Protein AF-A0A9N8V6D7-F1 (afdb_monomer)

InterPro domains:
  IPR001757 P-type ATPase [PR00120] (176-192)
  IPR001757 P-type ATPase [PR00120] (204-220)
  IPR001757 P-type ATPase [TIGR01494] (177-238)
  IPR006544 P-type ATPase, subfamily V [PTHR45630] (31-249)
 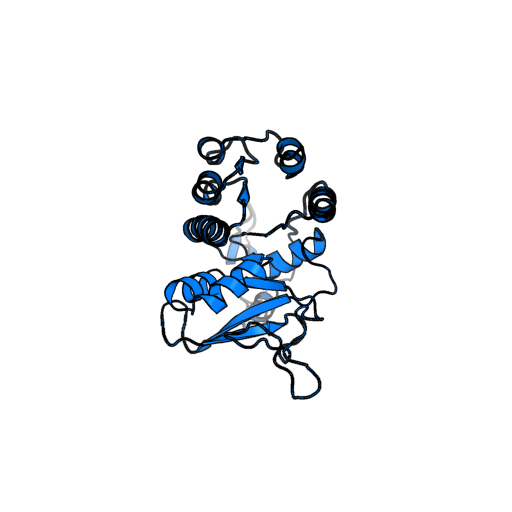 IPR023214 HAD superfamily [G3DSA:3.40.50.1000] (37-238)
  IPR036412 HAD-like superfamily [SSF56784] (33-248)

Structure (mmCIF, N/CA/C/O backbone):
data_AF-A0A9N8V6D7-F1
#
_entry.id   AF-A0A9N8V6D7-F1
#
loop_
_atom_site.group_PDB
_atom_site.id
_atom_site.type_symbol
_atom_site.label_atom_id
_atom_site.label_alt_id
_atom_site.label_comp_id
_atom_site.label_asym_id
_atom_site.label_entity_id
_atom_site.label_seq_id
_atom_site.pdbx_PDB_ins_code
_atom_site.Cartn_x
_atom_site.Cartn_y
_atom_site.Cartn_z
_atom_site.occupancy
_atom_site.B_iso_or_equiv
_atom_site.auth_seq_id
_atom_site.auth_comp_id
_atom_site.auth_asym_id
_atom_site.auth_atom_id
_atom_site.pdbx_PDB_model_num
ATOM 1 N N . MET A 1 1 ? 9.301 23.451 -15.862 1.00 68.06 1 MET A N 1
ATOM 2 C CA . MET A 1 1 ? 8.251 24.315 -16.448 1.00 68.06 1 MET A CA 1
ATOM 3 C C . MET A 1 1 ? 8.718 25.757 -16.336 1.00 68.06 1 MET A C 1
ATOM 5 O O . MET A 1 1 ? 9.036 26.180 -15.230 1.00 68.06 1 MET A O 1
ATOM 9 N N . SER A 1 2 ? 8.797 26.481 -17.449 1.00 71.38 2 SER A N 1
ATOM 10 C CA . SER A 1 2 ? 9.141 27.908 -17.491 1.00 71.38 2 SER A CA 1
ATOM 11 C C . SER A 1 2 ? 7.911 28.748 -17.843 1.00 71.38 2 SER A C 1
ATOM 13 O O . SER A 1 2 ? 6.999 28.267 -18.517 1.00 71.38 2 SER A O 1
ATOM 15 N N . VAL A 1 3 ? 7.863 29.984 -17.351 1.00 76.50 3 VAL A N 1
ATOM 16 C CA . VAL A 1 3 ? 6.800 30.957 -17.626 1.00 76.50 3 VAL A CA 1
ATOM 17 C C . VAL A 1 3 ? 7.440 32.315 -17.899 1.00 76.50 3 VAL A C 1
ATOM 19 O O . VAL A 1 3 ? 8.281 32.769 -17.126 1.00 76.50 3 VAL A O 1
ATOM 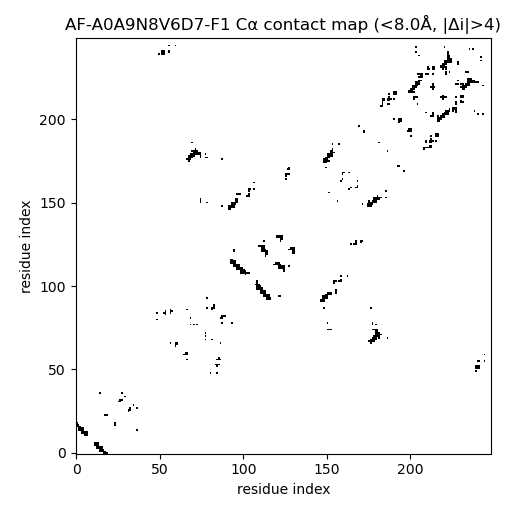22 N N . LEU A 1 4 ? 7.024 32.965 -18.986 1.00 75.31 4 LEU A N 1
ATOM 23 C CA . LEU A 1 4 ? 7.394 34.343 -19.309 1.00 75.31 4 LEU A CA 1
ATOM 24 C C . LEU A 1 4 ? 6.330 35.292 -18.760 1.00 75.31 4 LEU A C 1
ATOM 26 O O . LEU A 1 4 ? 5.143 35.136 -19.054 1.00 75.31 4 LEU A O 1
ATOM 30 N N . VAL A 1 5 ? 6.747 36.286 -17.982 1.00 80.56 5 VAL A N 1
ATOM 31 C CA . VAL A 1 5 ? 5.857 37.262 -17.350 1.00 80.56 5 VAL A CA 1
ATOM 32 C C . VAL A 1 5 ? 6.233 38.663 -17.822 1.00 80.56 5 VAL A C 1
ATOM 34 O O . VAL A 1 5 ? 7.369 39.106 -17.682 1.00 80.56 5 VAL A O 1
ATOM 37 N N . LYS A 1 6 ? 5.260 39.395 -18.376 1.00 75.62 6 LYS A N 1
ATOM 38 C CA . LYS A 1 6 ? 5.410 40.816 -18.709 1.00 75.62 6 LYS A CA 1
ATOM 39 C C . LYS A 1 6 ? 4.673 41.658 -17.681 1.00 75.62 6 LYS A C 1
ATOM 41 O O . LYS A 1 6 ? 3.442 41.653 -17.628 1.00 75.62 6 LYS A O 1
ATOM 46 N N . ARG A 1 7 ? 5.415 42.420 -16.883 1.00 79.25 7 ARG A N 1
ATOM 47 C CA . ARG A 1 7 ? 4.821 43.329 -15.903 1.00 79.25 7 ARG A CA 1
ATOM 48 C C . ARG A 1 7 ? 4.236 44.556 -16.612 1.00 79.25 7 ARG A C 1
ATOM 50 O O . ARG A 1 7 ? 4.890 45.177 -17.451 1.00 79.25 7 ARG A O 1
ATOM 57 N N . LEU A 1 8 ? 2.993 44.917 -16.288 1.00 72.81 8 LEU A N 1
ATOM 58 C CA . LEU A 1 8 ? 2.334 46.110 -16.833 1.00 72.81 8 LEU A CA 1
ATOM 59 C C . LEU A 1 8 ? 3.191 47.358 -16.569 1.00 72.81 8 LEU A C 1
ATOM 61 O O . LEU A 1 8 ? 3.571 47.615 -15.430 1.00 72.81 8 LEU A O 1
ATOM 65 N N . ARG A 1 9 ? 3.459 48.135 -17.629 1.00 78.81 9 ARG A N 1
ATOM 66 C CA . ARG A 1 9 ? 4.339 49.325 -17.645 1.00 78.81 9 ARG A CA 1
ATOM 67 C C . ARG A 1 9 ? 5.842 49.054 -17.462 1.00 78.81 9 ARG A C 1
ATOM 69 O O . ARG A 1 9 ? 6.594 50.015 -17.349 1.00 78.81 9 ARG A O 1
ATOM 7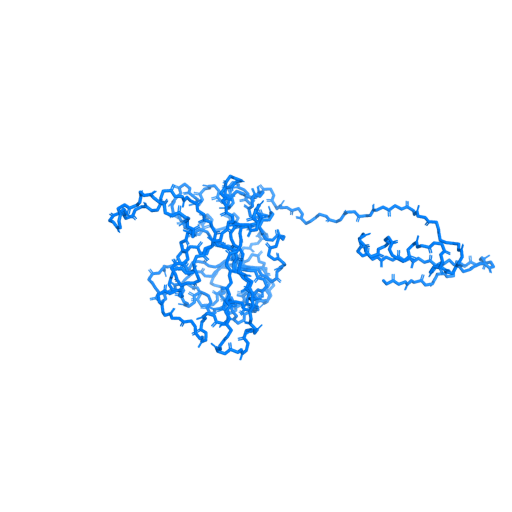6 N N . SER A 1 10 ? 6.288 47.796 -17.487 1.00 81.62 10 SER A N 1
ATOM 77 C CA . SER A 1 10 ? 7.716 47.467 -17.573 1.00 81.62 10 SER A CA 1
ATOM 78 C C . SER A 1 10 ? 8.170 47.334 -19.034 1.00 81.62 10 SER A C 1
ATOM 80 O O . SER A 1 10 ? 7.439 46.745 -19.841 1.00 81.62 10 SER A O 1
ATOM 82 N N . PRO A 1 11 ? 9.365 47.839 -19.398 1.00 78.38 11 PRO A N 1
ATOM 83 C CA . PRO A 1 11 ? 9.985 47.546 -20.687 1.00 78.38 11 PRO A CA 1
ATOM 84 C C . PRO A 1 11 ? 10.604 46.136 -20.748 1.00 78.38 11 PRO A C 1
ATOM 86 O O . PRO A 1 11 ? 10.959 45.694 -21.837 1.00 78.38 11 PRO A O 1
ATOM 89 N N . THR A 1 12 ? 10.728 45.431 -19.616 1.00 75.44 12 THR A N 1
ATOM 90 C CA . THR A 1 12 ? 11.365 44.107 -19.519 1.00 75.44 12 THR A CA 1
ATOM 91 C C . THR A 1 12 ? 10.353 42.960 -19.438 1.00 75.44 12 THR A C 1
ATOM 93 O O . THR A 1 12 ? 9.194 43.140 -19.047 1.00 75.44 12 THR A O 1
ATOM 96 N N . ILE A 1 13 ? 10.809 41.769 -19.826 1.00 74.12 13 ILE A N 1
ATOM 97 C CA . ILE A 1 13 ? 10.123 40.489 -19.624 1.00 74.12 13 ILE A CA 1
ATOM 98 C C . ILE A 1 13 ? 10.934 39.713 -18.588 1.00 74.12 13 ILE A C 1
ATOM 100 O O . ILE A 1 13 ? 12.157 39.663 -18.680 1.00 74.12 13 ILE A O 1
ATOM 104 N N . GLU A 1 14 ? 10.251 39.134 -17.608 1.00 76.50 14 GLU A N 1
ATOM 105 C CA . GLU A 1 14 ? 10.848 38.297 -16.569 1.00 76.50 14 GLU A CA 1
ATOM 106 C C . GLU A 1 14 ? 10.584 36.824 -16.902 1.00 76.50 14 GLU A C 1
ATOM 108 O O . GLU A 1 14 ? 9.483 36.459 -17.329 1.00 76.50 14 GLU A O 1
ATOM 113 N N . VAL A 1 15 ? 11.591 35.971 -16.713 1.00 72.56 15 VAL A N 1
ATOM 114 C CA . VAL A 1 15 ? 11.488 34.524 -16.935 1.00 72.56 15 VAL A CA 1
ATOM 115 C C . VAL A 1 15 ? 11.524 33.819 -15.586 1.00 72.56 15 VAL A C 1
ATOM 117 O O . VAL A 1 15 ? 12.494 33.934 -14.845 1.00 72.56 15 VAL A O 1
ATOM 120 N N . TYR A 1 16 ? 10.476 33.061 -15.270 1.00 78.12 16 TYR A N 1
ATOM 121 C CA . TYR A 1 16 ? 10.417 32.242 -14.061 1.00 78.12 16 TYR A CA 1
ATOM 122 C C . TYR A 1 16 ? 10.482 30.764 -14.425 1.00 78.12 16 TYR A C 1
ATOM 124 O O . TYR A 1 16 ? 9.731 30.290 -15.279 1.00 78.12 16 TYR A O 1
ATOM 132 N N . VAL A 1 17 ? 11.342 30.010 -13.742 1.00 74.31 17 VAL A N 1
ATOM 133 C CA . VAL A 1 17 ? 11.494 28.565 -13.943 1.00 74.31 17 VAL A CA 1
ATOM 134 C C . VAL A 1 17 ? 11.186 27.832 -12.641 1.00 74.31 17 VAL A C 1
ATOM 136 O O . VAL A 1 17 ? 11.722 28.171 -11.590 1.00 74.31 17 VAL A O 1
ATOM 139 N N . LYS A 1 18 ? 10.328 26.806 -12.711 1.00 80.31 18 LYS A N 1
ATOM 140 C CA . LYS A 1 18 ? 10.083 25.854 -11.617 1.00 80.31 18 LYS A CA 1
ATOM 141 C C . LYS A 1 18 ? 10.331 24.418 -12.078 1.00 80.31 18 LYS A C 1
ATOM 143 O O . LYS A 1 18 ? 9.926 24.028 -13.182 1.00 80.31 18 LYS A O 1
ATOM 148 N N . GLY A 1 19 ? 10.952 23.619 -11.222 1.00 74.44 19 GLY A N 1
ATOM 149 C CA . GLY A 1 19 ? 11.300 22.228 -11.500 1.00 74.44 19 GLY A CA 1
ATOM 150 C C . GLY A 1 19 ? 11.737 21.489 -10.240 1.00 74.44 19 GLY A C 1
ATOM 151 O O . GLY A 1 19 ? 11.857 22.097 -9.177 1.00 74.44 19 GLY A O 1
ATOM 152 N N . ALA A 1 20 ? 11.949 20.179 -10.369 1.00 73.81 20 ALA A N 1
ATOM 153 C CA . ALA A 1 20 ? 12.483 19.361 -9.286 1.00 73.81 20 ALA A CA 1
ATOM 154 C C . ALA A 1 20 ? 13.906 19.832 -8.911 1.00 73.81 20 ALA A C 1
ATOM 156 O O . ALA A 1 20 ? 14.668 20.175 -9.822 1.00 73.81 20 ALA A O 1
ATOM 157 N N . PRO A 1 21 ? 14.277 19.882 -7.616 1.00 71.31 21 PRO A N 1
ATOM 158 C CA . PRO A 1 21 ? 15.550 20.455 -7.162 1.00 71.31 21 PRO A CA 1
ATOM 159 C C . PRO A 1 21 ? 16.794 19.890 -7.862 1.00 71.31 21 PRO A C 1
ATOM 161 O O . PRO A 1 21 ? 17.735 20.630 -8.148 1.00 71.31 21 PRO A O 1
ATOM 164 N N . GLU A 1 22 ? 16.794 18.594 -8.157 1.00 71.19 22 GLU A N 1
ATOM 165 C CA . GLU A 1 22 ? 17.862 17.882 -8.854 1.00 71.19 22 GLU A CA 1
ATOM 166 C C . GLU A 1 22 ? 18.011 18.336 -10.311 1.00 71.19 22 GLU A C 1
ATOM 168 O O . GLU A 1 22 ? 19.128 18.579 -10.757 1.00 71.19 22 GLU A O 1
ATOM 173 N N . ILE A 1 23 ? 16.897 18.577 -11.012 1.00 70.25 23 ILE A N 1
ATOM 174 C CA . ILE A 1 23 ? 16.891 19.076 -12.395 1.00 70.25 23 ILE A CA 1
ATOM 175 C C . ILE A 1 23 ? 17.262 20.564 -12.435 1.00 70.25 23 ILE A C 1
ATOM 177 O O . ILE A 1 23 ? 17.908 21.027 -13.373 1.00 70.25 23 ILE A O 1
ATOM 181 N N . MET A 1 24 ? 16.896 21.335 -11.407 1.00 71.06 24 MET A N 1
ATOM 182 C CA . MET A 1 24 ? 17.222 22.765 -11.353 1.00 71.06 24 MET A CA 1
ATOM 183 C C . MET A 1 24 ? 18.737 23.012 -11.328 1.00 71.06 24 MET A C 1
ATOM 185 O O . MET A 1 24 ? 19.176 24.027 -11.855 1.00 71.06 24 MET A O 1
ATOM 189 N N . ARG A 1 25 ? 19.555 22.080 -10.811 1.00 67.31 25 ARG A N 1
ATOM 190 C CA . ARG A 1 25 ? 21.027 22.176 -10.908 1.00 67.31 25 ARG A CA 1
ATOM 191 C C . ARG A 1 25 ? 21.539 22.069 -12.344 1.00 67.31 25 ARG A C 1
ATOM 193 O O . ARG A 1 25 ? 22.558 22.670 -12.670 1.00 67.31 25 ARG A O 1
ATOM 200 N N . ASP A 1 26 ? 20.840 21.315 -13.184 1.00 66.81 26 ASP A N 1
ATOM 201 C CA . ASP A 1 26 ? 21.209 21.109 -14.583 1.00 66.81 26 ASP A CA 1
ATOM 202 C C . ASP A 1 26 ? 20.681 22.215 -15.496 1.00 66.81 26 ASP A C 1
ATOM 204 O O . ASP A 1 26 ? 21.321 22.539 -16.491 1.00 66.81 26 ASP A O 1
ATOM 208 N N . ILE A 1 27 ? 19.548 22.827 -15.139 1.00 63.22 27 ILE A N 1
ATOM 209 C CA . ILE A 1 27 ? 18.968 23.955 -15.880 1.00 63.22 27 ILE A CA 1
ATOM 210 C C . ILE A 1 27 ? 19.652 25.273 -15.497 1.00 63.22 27 ILE A C 1
ATOM 212 O O . ILE A 1 27 ? 19.904 26.103 -16.366 1.00 63.22 27 ILE A O 1
ATOM 216 N N . CYS A 1 28 ? 20.006 25.459 -14.223 1.00 60.72 28 CYS A N 1
ATOM 217 C CA . CYS A 1 28 ? 20.678 26.662 -13.730 1.00 60.72 28 CYS A CA 1
ATOM 218 C C . CYS A 1 28 ? 22.208 26.625 -13.925 1.00 60.72 28 CYS A C 1
ATOM 220 O O . CYS A 1 28 ? 22.948 27.107 -13.065 1.00 60.72 28 CYS A O 1
ATOM 222 N N . ARG A 1 29 ? 22.711 26.047 -15.025 1.00 58.84 29 ARG A N 1
ATOM 223 C CA . ARG A 1 29 ? 24.130 26.170 -15.402 1.00 58.84 29 ARG A CA 1
ATOM 224 C C . ARG A 1 29 ? 24.312 27.425 -16.249 1.00 58.84 29 ARG A C 1
ATOM 226 O O . ARG A 1 29 ? 23.514 27.680 -17.145 1.00 58.84 29 ARG A O 1
ATOM 233 N N . ALA A 1 30 ? 25.388 28.175 -16.009 1.00 54.22 30 ALA A N 1
ATOM 234 C CA . ALA A 1 30 ? 25.700 29.413 -16.738 1.00 54.22 30 ALA A CA 1
ATOM 235 C C . ALA A 1 30 ? 25.722 29.237 -18.274 1.00 54.22 30 ALA A C 1
ATOM 237 O O . ALA A 1 30 ? 25.499 30.187 -19.015 1.00 54.22 30 ALA A O 1
ATOM 238 N N . GLU A 1 31 ? 25.968 28.011 -18.739 1.00 57.03 31 GLU A N 1
ATOM 239 C CA . GLU A 1 31 ? 26.073 27.620 -20.149 1.00 57.03 31 GLU A CA 1
ATOM 240 C C . GLU A 1 31 ? 24.723 27.266 -20.804 1.00 57.03 31 GLU A C 1
ATOM 242 O O . GLU A 1 31 ? 24.590 27.365 -22.021 1.00 57.03 31 GLU A O 1
ATOM 247 N N . SER A 1 32 ? 23.734 26.819 -20.019 1.00 54.50 32 SER A N 1
ATOM 248 C CA . SER A 1 32 ? 22.418 26.342 -20.488 1.00 54.50 32 SER A CA 1
ATOM 249 C C . SER A 1 32 ? 21.290 27.350 -20.260 1.00 54.50 32 SER A C 1
ATOM 251 O O . SER A 1 32 ? 20.140 27.103 -20.623 1.00 54.50 32 SER A O 1
ATOM 253 N N . LEU A 1 33 ? 21.621 28.471 -19.630 1.00 54.19 33 LEU A N 1
ATOM 254 C CA . LEU A 1 33 ? 20.735 29.584 -19.350 1.00 54.19 33 LEU A CA 1
ATOM 255 C C . LEU A 1 33 ? 20.680 30.540 -20.544 1.00 54.19 33 LEU A C 1
ATOM 257 O O . LEU A 1 33 ? 21.688 30.787 -21.205 1.00 54.19 33 LEU A O 1
ATOM 261 N N . GLU A 1 34 ? 19.526 31.169 -20.759 1.00 55.94 34 GLU A N 1
ATOM 262 C CA . GLU A 1 34 ? 19.438 32.481 -21.411 1.00 55.94 34 GLU A CA 1
ATOM 263 C C . GLU A 1 34 ? 20.155 33.515 -20.511 1.00 55.94 34 GLU A C 1
ATOM 265 O O . GLU A 1 34 ? 19.503 34.292 -19.838 1.00 55.94 34 GLU A O 1
ATOM 270 N N . GLN A 1 35 ? 21.484 33.398 -20.406 1.00 52.66 35 GLN A N 1
ATOM 271 C CA . GLN A 1 35 ? 22.533 34.143 -19.681 1.00 52.66 35 GLN A CA 1
ATOM 272 C C . GLN A 1 35 ? 22.291 34.807 -18.299 1.00 52.66 35 GLN A C 1
ATOM 274 O O . GLN A 1 35 ? 23.286 35.057 -17.632 1.00 52.66 35 GLN A O 1
ATOM 279 N N . ASP A 1 36 ? 21.072 34.983 -17.777 1.00 61.66 36 ASP A N 1
ATOM 280 C CA . ASP A 1 36 ? 20.799 35.822 -16.596 1.00 61.66 36 ASP A CA 1
ATOM 281 C C . ASP A 1 36 ? 19.619 35.310 -15.723 1.00 61.66 36 ASP A C 1
ATOM 283 O O . ASP A 1 36 ? 18.643 36.031 -15.506 1.00 61.66 36 ASP A O 1
ATOM 287 N N . LEU A 1 37 ? 19.657 34.074 -15.191 1.00 64.88 37 LEU A N 1
ATOM 288 C CA . LEU A 1 37 ? 18.707 33.673 -14.128 1.00 64.88 37 LEU A CA 1
ATOM 289 C C . LEU A 1 37 ? 19.331 33.782 -12.733 1.00 64.88 37 LEU A C 1
ATOM 291 O O . LEU A 1 37 ? 20.369 33.190 -12.444 1.00 64.88 37 LEU A O 1
ATOM 295 N N . GLU A 1 38 ? 18.634 34.487 -11.845 1.00 70.19 38 GLU A N 1
ATOM 296 C CA . GLU A 1 38 ? 18.944 34.582 -10.420 1.00 70.19 38 GLU A CA 1
ATOM 297 C C . GLU A 1 38 ? 18.185 33.501 -9.633 1.00 70.19 38 GLU A C 1
ATOM 299 O O . GLU A 1 38 ? 16.971 33.326 -9.783 1.00 70.19 38 GLU A O 1
ATOM 304 N N . PHE A 1 39 ? 18.885 32.765 -8.766 1.00 72.31 39 PHE A N 1
ATOM 305 C CA . PHE A 1 39 ? 18.237 31.807 -7.872 1.00 72.31 39 PHE A CA 1
ATOM 306 C C . PHE A 1 39 ? 17.521 32.534 -6.728 1.00 72.31 39 PHE A C 1
ATOM 308 O O . PHE A 1 39 ? 18.165 33.091 -5.844 1.00 72.31 39 PHE A O 1
ATOM 315 N N . LEU A 1 40 ? 16.187 32.478 -6.716 1.00 80.69 40 LEU A N 1
ATOM 316 C CA . LEU A 1 40 ? 15.376 33.175 -5.712 1.00 80.69 40 LEU A CA 1
ATOM 317 C C . LEU A 1 40 ? 15.155 32.366 -4.424 1.00 80.69 40 LEU A C 1
ATOM 319 O O . LEU A 1 40 ? 15.057 32.945 -3.345 1.00 80.69 40 LEU A O 1
ATOM 323 N N . GLY A 1 41 ? 15.042 31.036 -4.510 1.00 70.50 41 GLY A N 1
ATOM 324 C CA . GLY A 1 41 ? 14.794 30.193 -3.339 1.00 70.50 41 GLY A CA 1
ATOM 325 C C . GLY A 1 41 ? 14.162 28.835 -3.641 1.00 70.50 41 GLY A C 1
ATOM 326 O O . GLY A 1 41 ? 13.923 28.471 -4.792 1.00 70.50 41 GLY A O 1
ATOM 327 N N . ILE A 1 42 ? 13.886 28.083 -2.572 1.00 78.00 42 ILE A N 1
ATOM 328 C CA . ILE A 1 42 ? 13.223 26.771 -2.601 1.00 78.00 42 ILE A CA 1
ATOM 329 C C . ILE A 1 42 ? 11.859 26.905 -1.932 1.00 78.00 42 ILE A C 1
ATOM 331 O O . ILE A 1 42 ? 11.748 27.498 -0.861 1.00 78.00 42 ILE A O 1
ATOM 335 N N . ILE A 1 43 ? 10.833 26.309 -2.538 1.00 75.38 43 ILE A N 1
ATOM 336 C CA . ILE A 1 43 ? 9.521 26.142 -1.912 1.00 75.38 43 ILE A CA 1
ATOM 337 C C . ILE A 1 43 ? 9.359 24.663 -1.572 1.00 75.38 43 ILE A C 1
ATOM 339 O O . ILE A 1 43 ? 9.437 23.813 -2.458 1.00 75.38 43 ILE A O 1
ATOM 343 N N . ILE A 1 44 ? 9.141 24.365 -0.291 1.00 71.12 44 ILE A N 1
ATOM 344 C CA . ILE A 1 44 ? 8.864 23.012 0.196 1.00 71.12 44 ILE A CA 1
ATOM 345 C C . ILE A 1 44 ? 7.363 22.914 0.446 1.00 71.12 44 ILE A C 1
ATOM 347 O O . ILE A 1 44 ? 6.810 23.681 1.233 1.00 71.12 44 ILE A O 1
ATOM 351 N N . PHE A 1 45 ? 6.712 21.974 -0.234 1.00 72.69 45 PHE A N 1
ATOM 352 C CA . PHE A 1 45 ? 5.329 21.608 0.038 1.00 72.69 45 PHE A CA 1
ATOM 353 C C . PHE A 1 45 ? 5.326 20.350 0.898 1.00 72.69 45 PHE A C 1
ATOM 355 O O . PHE A 1 45 ? 5.949 19.352 0.542 1.00 72.69 45 PHE A O 1
ATOM 362 N N . GLU A 1 46 ? 4.625 20.407 2.022 1.00 68.50 46 GLU A N 1
ATOM 363 C CA . GLU A 1 46 ? 4.441 19.281 2.929 1.00 68.50 46 GLU A CA 1
ATOM 364 C C . GLU A 1 46 ? 2.952 18.938 2.965 1.00 68.50 46 GLU A C 1
ATOM 366 O O . GLU A 1 46 ? 2.121 19.798 3.270 1.00 68.50 46 GLU A O 1
ATOM 371 N N . ASN A 1 47 ? 2.608 17.690 2.643 1.00 71.19 47 ASN A N 1
ATOM 372 C CA . ASN A 1 47 ? 1.262 17.187 2.881 1.00 71.19 47 ASN A CA 1
ATOM 373 C C . ASN A 1 47 ? 1.181 16.726 4.336 1.00 71.19 47 ASN A C 1
ATOM 375 O O . ASN A 1 47 ? 1.580 15.609 4.662 1.00 71.19 47 ASN A O 1
ATOM 379 N N . LYS A 1 48 ? 0.742 17.626 5.219 1.00 79.00 48 LYS A N 1
ATOM 380 C CA . LYS A 1 48 ? 0.709 17.349 6.653 1.00 79.00 48 LYS A CA 1
ATOM 381 C C . LYS A 1 48 ? -0.319 16.280 6.982 1.00 79.00 48 LYS A C 1
ATOM 383 O O . LYS A 1 48 ? -1.475 16.360 6.567 1.00 79.00 48 LYS A O 1
ATOM 388 N N . LEU A 1 49 ? 0.099 15.334 7.814 1.00 87.50 49 LEU A N 1
ATOM 389 C CA . LEU A 1 49 ? -0.813 14.406 8.458 1.00 87.50 49 LEU A CA 1
ATOM 390 C C . LEU A 1 49 ? -1.865 15.157 9.275 1.00 87.50 49 LEU A C 1
ATOM 392 O O . LEU A 1 49 ? -1.567 16.135 9.967 1.00 87.50 49 LEU A O 1
ATOM 396 N N . LYS A 1 50 ? -3.101 14.656 9.234 1.00 90.38 50 LYS A N 1
ATOM 397 C CA . LYS A 1 50 ? -4.159 15.141 10.122 1.00 90.38 50 LYS A CA 1
ATOM 398 C C . LYS A 1 50 ? -3.801 14.752 11.563 1.00 90.38 50 LYS A C 1
ATOM 400 O O . LYS A 1 50 ? -3.474 13.574 11.765 1.00 90.38 50 LYS A O 1
ATOM 405 N N . PRO A 1 51 ? -3.837 15.678 12.541 1.00 91.12 51 PRO A N 1
ATOM 406 C CA . PRO A 1 51 ? -3.437 15.418 13.931 1.00 91.12 51 PRO A CA 1
ATOM 407 C C . PRO A 1 51 ? -4.133 14.218 14.586 1.00 91.12 51 PRO A C 1
ATOM 409 O O . PRO A 1 51 ? -3.582 13.592 15.489 1.00 91.12 51 PRO A O 1
ATOM 412 N N . GLU A 1 52 ? -5.327 13.877 14.112 1.00 91.94 52 GLU A N 1
ATOM 413 C CA . GLU A 1 52 ? -6.159 12.775 14.584 1.00 91.94 52 GLU A CA 1
ATOM 414 C C . GLU A 1 52 ? -5.665 11.406 14.083 1.00 91.94 52 GLU A C 1
ATOM 416 O O . GLU A 1 52 ? -6.009 10.375 14.656 1.00 91.94 52 GLU A O 1
ATOM 421 N N . THR A 1 53 ? -4.824 11.365 13.042 1.00 93.94 53 THR A N 1
ATOM 422 C CA . THR A 1 53 ? -4.387 10.110 12.402 1.00 93.94 53 THR A CA 1
ATOM 423 C C . THR A 1 53 ? -3.554 9.230 13.342 1.00 93.94 53 THR A C 1
ATOM 425 O O . THR A 1 53 ? -3.939 8.077 13.548 1.00 93.94 53 THR A O 1
ATOM 428 N N . PRO A 1 54 ? -2.449 9.711 13.958 1.00 95.12 54 PRO A N 1
ATOM 429 C CA . PRO A 1 54 ? -1.632 8.866 14.833 1.00 95.12 54 PRO A CA 1
ATOM 430 C C . PRO A 1 54 ? -2.388 8.233 16.021 1.00 95.12 54 PRO A C 1
ATOM 432 O O . PRO A 1 54 ? -2.250 7.021 16.211 1.00 95.12 54 PRO A O 1
ATOM 435 N N . PRO A 1 55 ? -3.217 8.962 16.807 1.00 96.00 55 PRO A N 1
ATOM 436 C CA . PRO A 1 55 ? -3.933 8.345 17.926 1.00 96.00 55 PRO A CA 1
ATOM 437 C C . PRO A 1 55 ? -4.983 7.322 17.469 1.00 96.00 55 PRO A C 1
ATOM 439 O O . PRO A 1 55 ? -5.240 6.345 18.182 1.00 96.00 55 PRO A O 1
ATOM 442 N N . VAL A 1 56 ? -5.567 7.494 16.276 1.00 95.56 56 VAL A N 1
ATOM 443 C CA . VAL A 1 56 ? -6.486 6.500 15.707 1.00 95.56 56 VAL A CA 1
ATOM 444 C C . VAL A 1 56 ? -5.746 5.219 15.335 1.00 95.56 56 VAL A C 1
ATOM 446 O O . VAL A 1 56 ? -6.152 4.138 15.766 1.00 95.56 56 VAL A O 1
ATOM 449 N N . ILE A 1 57 ? -4.629 5.331 14.608 1.00 96.06 57 ILE A N 1
ATOM 450 C CA . ILE A 1 57 ? -3.787 4.180 14.250 1.00 96.06 57 ILE A CA 1
ATOM 451 C C . ILE A 1 57 ? -3.324 3.439 15.507 1.00 96.06 57 ILE A C 1
ATOM 453 O O . ILE A 1 57 ? -3.420 2.214 15.572 1.00 96.06 57 ILE A O 1
ATOM 457 N N . GLU A 1 58 ? -2.891 4.161 16.541 1.00 95.88 58 GLU A N 1
ATOM 458 C CA . GLU A 1 58 ? -2.486 3.553 17.808 1.00 95.88 58 GLU A CA 1
ATOM 459 C C . GLU A 1 58 ? -3.637 2.791 18.484 1.00 95.88 58 GLU A C 1
ATOM 461 O O . GLU A 1 58 ? -3.446 1.674 18.973 1.00 95.88 58 GLU A O 1
ATOM 466 N N . THR A 1 59 ? -4.844 3.359 18.487 1.00 96.12 59 THR A N 1
ATOM 467 C CA . THR A 1 59 ? -6.027 2.705 19.063 1.00 96.12 59 THR A CA 1
ATOM 468 C C . THR A 1 59 ? -6.349 1.402 18.335 1.00 96.12 59 THR A C 1
ATOM 470 O O . THR A 1 59 ? -6.541 0.368 18.979 1.00 96.12 59 THR A O 1
ATOM 473 N N . LEU A 1 60 ? -6.341 1.420 16.999 1.00 95.44 60 LEU A N 1
ATOM 474 C CA . LEU A 1 60 ? -6.609 0.231 16.191 1.00 95.44 60 LEU A CA 1
ATOM 475 C C . LEU A 1 60 ? -5.511 -0.837 16.363 1.00 95.44 60 LEU A C 1
ATOM 477 O O . LEU A 1 60 ? -5.822 -2.028 16.457 1.00 95.44 60 LEU A O 1
ATOM 481 N N . LYS A 1 61 ? -4.242 -0.429 16.510 1.00 94.00 61 LYS A N 1
ATOM 482 C CA . LYS A 1 61 ? -3.133 -1.336 16.854 1.00 94.00 61 LYS A CA 1
ATOM 483 C C . LYS A 1 61 ? -3.325 -2.003 18.211 1.00 94.00 61 LYS A C 1
ATOM 485 O O . LYS A 1 61 ? -3.160 -3.217 18.324 1.00 94.00 61 LYS A O 1
ATOM 490 N N . ARG A 1 62 ? -3.712 -1.243 19.242 1.00 95.25 62 ARG A N 1
ATOM 491 C CA . ARG A 1 62 ? -4.014 -1.793 20.580 1.00 95.25 62 ARG A CA 1
ATOM 492 C C . ARG A 1 62 ? -5.184 -2.778 20.540 1.00 95.25 62 ARG A C 1
ATOM 494 O O . ARG A 1 62 ? -5.169 -3.760 21.277 1.00 95.25 62 ARG A O 1
ATOM 501 N N . ALA A 1 63 ? -6.149 -2.553 19.648 1.00 95.44 63 ALA A N 1
ATOM 502 C CA . ALA A 1 63 ? -7.263 -3.463 19.389 1.00 95.44 63 ALA A CA 1
ATOM 503 C C . ALA A 1 63 ? -6.883 -4.698 18.543 1.00 95.44 63 ALA A C 1
ATOM 505 O O . ALA A 1 63 ? -7.741 -5.538 18.287 1.00 95.44 63 ALA A O 1
ATOM 506 N N . LYS A 1 64 ? -5.615 -4.836 18.122 1.00 94.25 64 LYS A N 1
ATOM 507 C CA . LYS A 1 64 ? -5.121 -5.903 17.229 1.00 94.25 64 LYS A CA 1
ATOM 508 C C . LYS A 1 64 ? -5.859 -5.979 15.890 1.00 94.25 64 LYS A C 1
ATOM 510 O O . LYS A 1 64 ? -5.898 -7.031 15.256 1.00 94.25 64 LYS A O 1
ATOM 515 N N . ILE A 1 65 ? -6.414 -4.857 15.448 1.00 95.00 65 ILE A N 1
ATOM 516 C CA . ILE A 1 65 ? -6.911 -4.707 14.086 1.00 95.00 65 ILE A CA 1
ATOM 517 C C . ILE A 1 65 ? -5.680 -4.466 13.214 1.00 95.00 65 ILE A C 1
ATOM 519 O O . ILE A 1 65 ? -4.749 -3.783 13.638 1.00 95.00 65 ILE A O 1
ATOM 523 N N . ARG A 1 66 ? -5.622 -5.060 12.024 1.00 94.94 66 ARG A N 1
ATOM 524 C CA . ARG A 1 66 ? -4.542 -4.805 11.066 1.00 94.94 66 ARG A CA 1
ATOM 525 C C . ARG A 1 66 ? -4.922 -3.598 10.215 1.00 94.94 66 ARG A C 1
ATOM 527 O O . ARG A 1 66 ? -6.026 -3.555 9.688 1.00 94.94 66 ARG A O 1
ATOM 534 N N . GLN A 1 67 ? -4.018 -2.634 10.080 1.00 95.94 67 GLN A N 1
ATOM 535 C CA . GLN A 1 67 ? -4.187 -1.491 9.183 1.00 95.94 67 GLN A CA 1
ATOM 536 C C . GLN A 1 67 ? -3.312 -1.697 7.948 1.00 95.94 67 GLN A C 1
ATOM 538 O O . GLN A 1 67 ? -2.194 -2.184 8.071 1.00 95.94 67 GLN A O 1
ATOM 543 N N . ILE A 1 68 ? -3.807 -1.318 6.773 1.00 97.31 68 ILE A N 1
ATOM 544 C CA . ILE A 1 68 ? -3.055 -1.342 5.514 1.00 97.31 68 ILE A CA 1
ATOM 545 C C . ILE A 1 68 ? -3.246 0.022 4.850 1.00 97.31 68 ILE A C 1
ATOM 547 O O . ILE A 1 68 ? -4.366 0.524 4.782 1.00 97.31 68 ILE A O 1
ATOM 551 N N . MET A 1 69 ? -2.167 0.628 4.356 1.00 97.31 69 MET A N 1
ATOM 552 C CA . MET A 1 69 ? -2.248 1.830 3.526 1.00 97.31 69 MET A CA 1
ATOM 553 C C . MET A 1 69 ? -2.421 1.436 2.058 1.00 97.31 69 MET A C 1
ATOM 555 O O . MET A 1 69 ? -1.601 0.694 1.522 1.00 97.31 69 MET A O 1
ATOM 559 N N . CYS A 1 70 ? -3.441 1.979 1.390 1.00 97.06 70 CYS A N 1
ATOM 560 C CA . CYS A 1 70 ? -3.681 1.789 -0.041 1.00 97.06 70 CYS A CA 1
ATOM 561 C C . CYS A 1 70 ? -3.811 3.153 -0.744 1.00 97.06 70 CYS A C 1
ATOM 563 O O . CYS A 1 70 ? -4.777 3.884 -0.522 1.00 97.06 70 CYS A O 1
ATOM 565 N N . THR A 1 71 ? -2.834 3.528 -1.575 1.00 95.38 71 THR A N 1
ATOM 566 C CA . THR A 1 71 ? -2.739 4.876 -2.164 1.00 95.38 71 THR A CA 1
ATOM 567 C C . THR A 1 71 ? -2.313 4.867 -3.634 1.00 95.38 71 THR A C 1
ATOM 569 O O . THR A 1 71 ? -1.632 3.955 -4.098 1.00 95.38 71 THR A O 1
ATOM 572 N N . GLY A 1 72 ? -2.689 5.921 -4.365 1.00 94.25 72 GLY A N 1
ATOM 573 C CA . GLY A 1 72 ? -2.185 6.214 -5.713 1.00 94.25 72 GLY A CA 1
ATOM 574 C C . GLY A 1 72 ? -0.844 6.967 -5.723 1.00 94.25 72 GLY A C 1
ATOM 575 O O . GLY A 1 72 ? -0.238 7.144 -6.784 1.00 94.25 72 GLY A O 1
ATOM 576 N N . ASP A 1 73 ? -0.365 7.402 -4.555 1.00 93.62 73 ASP A N 1
ATOM 577 C CA . ASP A 1 73 ? 0.888 8.144 -4.408 1.00 93.62 73 ASP A CA 1
ATOM 578 C C . ASP A 1 73 ? 2.135 7.275 -4.610 1.00 93.62 73 ASP A C 1
ATOM 580 O O . ASP A 1 73 ? 2.086 6.047 -4.707 1.00 93.62 73 ASP A O 1
ATOM 584 N N . ASN A 1 74 ? 3.289 7.940 -4.686 1.00 93.88 74 ASN A N 1
ATOM 585 C CA . ASN A 1 74 ? 4.587 7.282 -4.739 1.00 93.88 74 ASN A CA 1
ATOM 586 C C . ASN A 1 74 ? 4.859 6.468 -3.457 1.00 93.88 74 ASN A C 1
ATOM 588 O O . ASN A 1 74 ? 4.583 6.923 -2.346 1.00 93.88 74 ASN A O 1
ATOM 592 N N . VAL A 1 75 ? 5.471 5.291 -3.616 1.00 95.81 75 VAL A N 1
ATOM 593 C CA . VAL A 1 75 ? 5.793 4.369 -2.515 1.00 95.81 75 VAL A CA 1
ATOM 594 C C . VAL A 1 75 ? 6.671 4.995 -1.427 1.00 95.81 75 VAL A C 1
ATOM 596 O O . VAL A 1 75 ? 6.432 4.760 -0.247 1.00 95.81 75 VAL A O 1
ATOM 599 N N . LEU A 1 76 ? 7.632 5.852 -1.782 1.00 93.31 76 LEU A N 1
ATOM 600 C CA . LEU A 1 76 ? 8.511 6.506 -0.807 1.00 93.31 76 LEU A CA 1
ATOM 601 C C . LEU A 1 76 ? 7.743 7.508 0.060 1.00 93.31 76 LEU A C 1
ATOM 603 O O . LEU A 1 76 ? 7.947 7.568 1.272 1.00 93.31 76 LEU A O 1
ATOM 607 N N . THR A 1 77 ? 6.813 8.252 -0.546 1.00 92.25 77 THR A N 1
ATOM 608 C CA . THR A 1 77 ? 5.903 9.146 0.180 1.00 92.25 77 THR A CA 1
ATOM 609 C C . THR A 1 77 ? 5.013 8.342 1.121 1.00 92.25 77 THR A C 1
ATOM 611 O O . THR A 1 77 ? 4.911 8.681 2.298 1.00 92.25 77 THR A O 1
ATOM 614 N N . ALA A 1 78 ? 4.442 7.235 0.642 1.00 94.69 78 ALA A N 1
ATOM 615 C CA . ALA A 1 78 ? 3.608 6.351 1.450 1.00 94.69 78 ALA A CA 1
ATOM 616 C C . ALA A 1 78 ? 4.369 5.764 2.654 1.00 94.69 78 ALA A C 1
ATOM 618 O O . ALA A 1 78 ? 3.849 5.773 3.770 1.00 94.69 78 ALA A O 1
ATOM 619 N N . ILE A 1 79 ? 5.622 5.326 2.469 1.00 94.38 79 ILE A N 1
ATOM 620 C CA . ILE A 1 79 ? 6.482 4.842 3.564 1.00 94.38 79 ILE A CA 1
ATOM 621 C C . ILE A 1 79 ? 6.769 5.959 4.568 1.00 94.38 79 ILE A C 1
ATOM 623 O O . ILE A 1 79 ? 6.666 5.733 5.775 1.00 94.38 79 ILE A O 1
ATOM 627 N N . SER A 1 80 ? 7.101 7.162 4.090 1.00 92.25 80 SER A N 1
ATOM 628 C CA . SER A 1 80 ? 7.361 8.316 4.956 1.00 92.25 80 SER A CA 1
ATOM 629 C C . SER A 1 80 ? 6.151 8.635 5.837 1.00 92.25 80 SER A C 1
ATOM 631 O O . SER A 1 80 ? 6.276 8.684 7.060 1.00 92.25 80 SER A O 1
ATOM 633 N N . VAL A 1 81 ? 4.969 8.763 5.225 1.00 93.44 81 VAL A N 1
ATOM 634 C CA . VAL A 1 81 ? 3.703 9.038 5.922 1.00 93.44 81 VAL A CA 1
ATOM 635 C C . VAL A 1 81 ? 3.358 7.909 6.897 1.00 93.44 81 VAL A C 1
ATOM 637 O O . VAL A 1 81 ? 2.974 8.170 8.035 1.00 93.44 81 VAL A O 1
ATOM 640 N N . SER A 1 82 ? 3.562 6.651 6.496 1.00 94.69 82 SER A N 1
ATOM 641 C CA . SER A 1 82 ? 3.306 5.478 7.342 1.00 94.69 82 SER A CA 1
ATOM 642 C C . SER A 1 82 ? 4.204 5.425 8.579 1.00 94.69 82 SER A C 1
ATOM 644 O O . SER A 1 82 ? 3.751 5.026 9.652 1.00 94.69 82 SER A O 1
ATOM 646 N N . ARG A 1 83 ? 5.476 5.829 8.458 1.00 93.75 83 ARG A N 1
ATOM 647 C CA . ARG A 1 83 ? 6.411 5.931 9.593 1.00 93.75 83 ARG A CA 1
ATOM 648 C C . ARG A 1 83 ? 6.069 7.106 10.513 1.00 93.75 83 ARG A C 1
ATOM 650 O O . ARG A 1 83 ? 6.297 7.024 11.720 1.00 93.75 83 ARG A O 1
ATOM 657 N N . GLU A 1 84 ? 5.537 8.193 9.962 1.00 93.12 84 GLU A N 1
ATOM 658 C CA . GLU A 1 84 ? 5.148 9.388 10.716 1.00 93.12 84 GLU A CA 1
ATOM 659 C C . GLU A 1 84 ? 3.852 9.176 11.514 1.00 93.12 84 GLU A C 1
ATOM 661 O O . GLU A 1 84 ? 3.813 9.500 12.701 1.00 93.12 84 GLU A O 1
ATOM 666 N N . CYS A 1 85 ? 2.829 8.547 10.919 1.00 93.94 85 CYS A N 1
ATOM 667 C CA . CYS A 1 85 ? 1.579 8.219 11.617 1.00 93.94 85 CYS A CA 1
ATOM 668 C C . CYS A 1 85 ? 1.680 6.978 12.518 1.00 93.94 85 CYS A C 1
ATOM 670 O O . CYS A 1 85 ? 0.730 6.641 13.223 1.00 93.94 85 CYS A O 1
ATOM 672 N N . GLY A 1 86 ? 2.826 6.292 12.495 1.00 93.62 86 GLY A N 1
ATOM 673 C CA . GLY A 1 86 ? 3.076 5.101 13.293 1.00 93.62 86 GLY A CA 1
ATOM 674 C C . GLY A 1 86 ? 2.393 3.843 12.765 1.00 93.62 86 GLY A C 1
ATOM 675 O O . GLY A 1 86 ? 2.294 2.880 13.520 1.00 93.62 86 GLY A O 1
ATOM 676 N N . LEU A 1 87 ? 1.946 3.815 11.503 1.00 94.06 87 LEU A N 1
ATOM 677 C CA . LEU A 1 87 ? 1.457 2.608 10.824 1.00 94.06 87 LEU A CA 1
ATOM 678 C C . LEU A 1 87 ? 2.569 1.557 10.721 1.00 94.06 87 LEU A C 1
ATOM 680 O O . LEU A 1 87 ? 2.380 0.420 11.147 1.00 94.06 87 LEU A O 1
ATOM 684 N N . ILE A 1 88 ? 3.757 1.972 10.282 1.00 92.25 88 ILE A N 1
ATOM 685 C CA . ILE A 1 88 ? 4.980 1.158 10.301 1.00 92.25 88 ILE A CA 1
ATOM 686 C C . ILE A 1 88 ? 5.913 1.708 11.379 1.00 92.25 88 ILE A C 1
ATOM 688 O O . ILE A 1 88 ? 6.021 2.922 11.567 1.00 92.25 88 ILE A O 1
ATOM 692 N N . SER A 1 89 ? 6.588 0.823 12.113 1.00 89.06 89 SER A N 1
ATOM 693 C CA . SER A 1 89 ? 7.576 1.248 13.107 1.00 89.06 89 SER A CA 1
ATOM 694 C C . SER A 1 89 ? 8.808 1.841 12.422 1.00 89.06 89 SER A C 1
ATOM 696 O O . SER A 1 89 ? 9.279 1.341 11.403 1.00 89.06 89 SER A O 1
ATOM 698 N N . LYS A 1 90 ? 9.381 2.897 13.009 1.00 86.00 90 LYS A N 1
ATOM 699 C CA . LYS A 1 90 ? 10.565 3.582 12.459 1.00 86.00 90 LYS A CA 1
ATOM 700 C C . LYS A 1 90 ? 11.791 2.671 12.335 1.00 86.00 90 LYS A C 1
ATOM 702 O O . LYS A 1 90 ? 12.644 2.933 11.498 1.00 86.00 90 LYS A O 1
ATOM 707 N N . ASN A 1 91 ? 11.856 1.618 13.151 1.00 85.50 91 ASN A N 1
ATOM 708 C CA . ASN A 1 91 ? 12.968 0.666 13.179 1.00 85.50 91 ASN A CA 1
ATOM 709 C C . ASN A 1 91 ? 12.709 -0.586 12.326 1.00 85.50 91 ASN A C 1
ATOM 711 O O . ASN A 1 91 ? 13.594 -1.432 12.208 1.00 85.50 91 ASN A O 1
ATOM 715 N N . THR A 1 92 ? 11.506 -0.729 11.767 1.00 88.00 92 THR A N 1
ATOM 716 C CA . THR A 1 92 ? 11.152 -1.877 10.934 1.00 88.00 92 THR A CA 1
ATOM 717 C C . THR A 1 92 ? 11.653 -1.654 9.513 1.00 88.00 92 THR A C 1
ATOM 719 O O . THR A 1 92 ? 11.468 -0.581 8.924 1.00 88.00 92 THR A O 1
ATOM 722 N N . LYS A 1 93 ? 12.300 -2.684 8.958 1.00 91.25 93 LYS A N 1
ATOM 723 C CA . LYS A 1 93 ? 12.766 -2.666 7.571 1.00 91.25 93 LYS A CA 1
ATOM 724 C C . LYS A 1 93 ? 11.565 -2.724 6.633 1.00 91.25 93 LYS A C 1
ATOM 726 O O . LYS A 1 93 ? 10.723 -3.610 6.766 1.00 91.25 93 LYS A O 1
ATOM 731 N N . ALA A 1 94 ? 11.518 -1.794 5.687 1.00 93.56 94 ALA A N 1
ATOM 732 C CA . ALA A 1 94 ? 10.525 -1.778 4.622 1.00 93.56 94 ALA A CA 1
ATOM 733 C C . ALA A 1 94 ? 11.180 -2.249 3.321 1.00 93.56 94 ALA A C 1
ATOM 735 O O . ALA A 1 94 ? 12.191 -1.679 2.904 1.00 93.56 94 ALA A O 1
ATOM 736 N N . TYR A 1 95 ? 10.602 -3.274 2.698 1.00 95.81 95 TYR A N 1
ATOM 737 C CA . TYR A 1 95 ? 11.077 -3.819 1.430 1.00 95.81 95 TYR A CA 1
ATOM 738 C C . TYR A 1 95 ? 10.164 -3.398 0.282 1.00 95.81 95 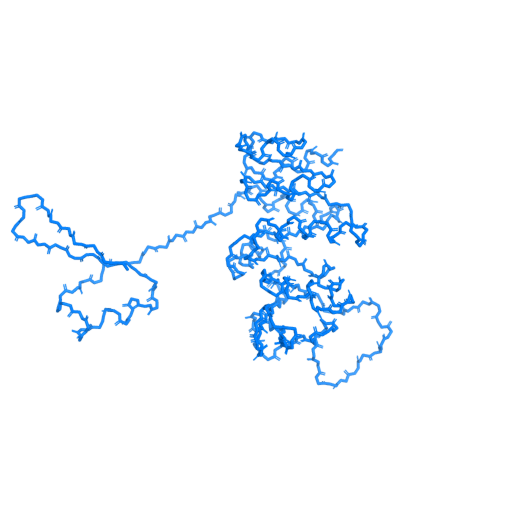TYR A C 1
ATOM 740 O O . TYR A 1 95 ? 8.939 -3.516 0.377 1.00 95.81 95 TYR A O 1
ATOM 748 N N . ILE A 1 96 ? 10.774 -2.928 -0.803 1.00 96.31 96 ILE A N 1
ATOM 749 C CA . ILE A 1 96 ? 10.095 -2.451 -2.009 1.00 96.31 96 ILE A CA 1
ATOM 750 C C . ILE A 1 96 ? 10.468 -3.387 -3.163 1.00 96.31 96 ILE A C 1
ATOM 752 O O . ILE A 1 96 ? 11.656 -3.671 -3.346 1.00 96.31 96 ILE A O 1
ATOM 756 N N . PRO A 1 97 ? 9.498 -3.881 -3.946 1.00 95.25 97 PRO A N 1
ATOM 757 C CA . PRO A 1 97 ? 9.802 -4.712 -5.092 1.00 95.25 97 PRO A CA 1
ATOM 758 C C . PRO A 1 97 ? 10.283 -3.869 -6.280 1.00 95.25 97 PRO A C 1
ATOM 760 O O . PRO A 1 97 ? 9.787 -2.771 -6.527 1.00 95.25 97 PRO A O 1
ATOM 763 N N . GLN A 1 98 ? 11.219 -4.411 -7.054 1.00 92.81 98 GLN A N 1
ATOM 764 C CA . GLN A 1 98 ? 11.691 -3.836 -8.310 1.00 92.81 98 GLN A CA 1
ATOM 765 C C . GLN A 1 98 ? 11.831 -4.918 -9.377 1.00 92.81 98 GLN A C 1
ATOM 767 O O . GLN A 1 98 ? 12.318 -6.017 -9.107 1.00 92.81 98 GLN A O 1
ATOM 772 N N . PHE A 1 99 ? 11.446 -4.603 -10.613 1.00 93.94 99 PHE A N 1
ATOM 773 C CA . PHE A 1 99 ? 11.695 -5.479 -11.754 1.00 93.94 99 PHE A CA 1
ATOM 774 C C . PHE A 1 99 ? 13.181 -5.462 -12.125 1.00 93.94 99 PHE A C 1
ATOM 776 O O . PHE A 1 99 ? 13.699 -4.465 -12.618 1.00 93.94 99 PHE A O 1
ATOM 783 N N . VAL A 1 100 ? 13.853 -6.601 -11.955 1.00 92.00 100 VAL A N 1
ATOM 784 C CA . VAL A 1 100 ? 15.228 -6.820 -12.441 1.00 92.00 100 VAL A CA 1
ATOM 785 C C . VAL A 1 100 ? 15.221 -7.099 -13.944 1.00 92.00 100 VAL A C 1
ATOM 787 O O . VAL A 1 100 ? 16.136 -6.725 -14.676 1.00 92.00 100 VAL A O 1
ATOM 790 N N . LYS A 1 101 ? 14.173 -7.780 -14.419 1.00 91.50 101 LYS A N 1
ATOM 791 C CA . LYS A 1 101 ? 13.983 -8.123 -15.827 1.00 91.50 101 LYS A CA 1
ATOM 792 C C . LYS A 1 101 ? 12.510 -8.035 -16.186 1.00 91.50 101 LYS A C 1
ATOM 794 O O . LYS A 1 101 ? 11.673 -8.586 -15.479 1.00 91.50 101 LYS A O 1
ATOM 799 N N . GLY A 1 102 ? 12.227 -7.430 -17.337 1.00 92.38 102 GLY A N 1
ATOM 800 C CA . GLY A 1 102 ? 10.872 -7.307 -17.864 1.00 92.38 102 GLY A CA 1
ATOM 801 C C . GLY A 1 102 ? 10.078 -6.185 -17.198 1.00 92.38 102 GLY A C 1
ATOM 802 O O . GLY A 1 102 ? 10.642 -5.176 -16.788 1.00 92.38 102 GLY A O 1
ATOM 803 N N . SER A 1 103 ? 8.762 -6.350 -17.171 1.00 93.56 103 SER A N 1
ATOM 804 C CA . SER A 1 103 ? 7.791 -5.398 -16.631 1.00 93.56 103 SER A CA 1
ATOM 805 C C . SER A 1 103 ? 6.501 -6.120 -16.235 1.00 93.56 103 SER A C 1
ATOM 807 O O . SER A 1 103 ? 6.366 -7.330 -16.448 1.00 93.56 103 SER A O 1
ATOM 809 N N . SER A 1 104 ? 5.528 -5.377 -15.713 1.00 91.94 104 SER A N 1
ATOM 810 C CA . SER A 1 104 ? 4.241 -5.914 -15.263 1.00 91.94 104 SER A CA 1
ATOM 811 C C . SER A 1 104 ? 3.440 -6.663 -16.332 1.00 91.94 104 SER A C 1
ATOM 813 O O . SER A 1 104 ? 2.621 -7.505 -15.995 1.00 91.94 104 SER A O 1
ATOM 815 N N . VAL A 1 105 ? 3.697 -6.427 -17.622 1.00 92.25 105 VAL A N 1
ATOM 816 C CA . VAL A 1 105 ? 2.981 -7.093 -18.727 1.00 92.25 105 VAL A CA 1
ATOM 817 C C . VAL A 1 105 ? 3.639 -8.392 -19.203 1.00 92.25 105 VAL A C 1
ATOM 819 O O . VAL A 1 105 ? 3.112 -9.058 -20.090 1.00 92.25 105 VAL A O 1
ATOM 822 N N . ASN A 1 106 ? 4.817 -8.744 -18.679 1.00 93.06 106 ASN A N 1
ATOM 823 C CA . ASN A 1 106 ? 5.572 -9.908 -19.138 1.00 93.06 106 ASN A CA 1
ATOM 824 C C . ASN A 1 106 ? 5.542 -11.039 -18.087 1.00 93.06 106 ASN A C 1
ATOM 826 O O . ASN A 1 106 ? 6.100 -10.874 -17.002 1.00 93.06 106 ASN A O 1
ATOM 830 N N . PRO A 1 107 ? 4.991 -12.226 -18.409 1.00 91.94 107 PRO A N 1
ATOM 831 C CA . PRO A 1 107 ? 4.941 -13.360 -17.479 1.00 91.94 107 PRO A CA 1
ATOM 832 C C . PRO A 1 107 ? 6.321 -13.878 -17.044 1.00 91.94 107 PRO A C 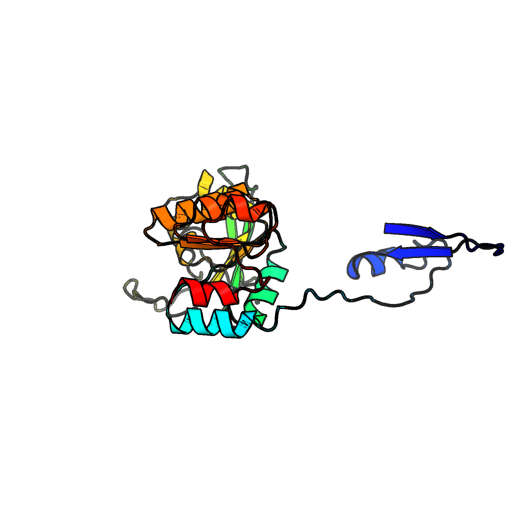1
ATOM 834 O O . PRO A 1 107 ? 6.455 -14.506 -16.003 1.00 91.94 107 PRO A O 1
ATOM 837 N N . ARG A 1 108 ? 7.366 -13.646 -17.851 1.00 92.81 108 ARG A N 1
ATOM 838 C CA . ARG A 1 108 ? 8.751 -14.068 -17.563 1.00 92.81 108 ARG A CA 1
ATOM 839 C C . ARG A 1 108 ? 9.581 -12.977 -16.888 1.00 92.81 108 ARG A C 1
ATOM 841 O O . ARG A 1 108 ? 10.815 -13.049 -16.914 1.00 92.81 108 ARG A O 1
ATOM 848 N N . SER A 1 109 ? 8.929 -11.944 -16.369 1.00 93.81 109 SER A N 1
ATOM 849 C CA . SER A 1 109 ? 9.597 -10.937 -15.558 1.00 93.81 109 SER A CA 1
ATOM 850 C C . SER A 1 109 ? 10.110 -11.539 -14.257 1.00 93.81 109 SER A C 1
ATOM 852 O O . SER A 1 109 ? 9.643 -12.579 -13.801 1.00 93.81 109 SER A O 1
ATOM 854 N N . SER A 1 110 ? 11.101 -10.887 -13.666 1.00 91.81 110 SER A N 1
ATOM 855 C CA . SER A 1 110 ? 11.633 -11.269 -12.362 1.00 91.81 110 SER A CA 1
ATOM 856 C C . SER A 1 110 ? 11.782 -10.031 -11.504 1.00 91.81 110 SER A C 1
ATOM 858 O O . SER A 1 110 ? 12.347 -9.030 -11.960 1.00 91.81 110 SER A O 1
ATOM 860 N N . ILE A 1 111 ? 11.313 -10.125 -10.267 1.00 93.81 111 ILE A N 1
ATOM 861 C CA . ILE A 1 111 ? 11.405 -9.057 -9.280 1.00 93.81 111 ILE A CA 1
ATOM 862 C C . ILE A 1 111 ? 12.418 -9.403 -8.192 1.00 93.81 111 ILE A C 1
ATOM 864 O O . ILE A 1 111 ? 12.669 -10.574 -7.904 1.00 93.81 111 ILE A O 1
ATOM 868 N N . VAL A 1 112 ? 12.966 -8.368 -7.573 1.00 93.31 112 VAL A N 1
ATOM 869 C CA . VAL A 1 112 ? 13.724 -8.441 -6.327 1.00 93.31 112 VAL A CA 1
ATOM 870 C C . VAL A 1 112 ? 13.066 -7.519 -5.310 1.00 93.31 112 VAL A C 1
ATOM 872 O O . VAL A 1 112 ? 12.509 -6.492 -5.685 1.00 93.31 112 VAL A O 1
ATOM 875 N N . TRP A 1 113 ? 13.107 -7.884 -4.034 1.00 94.50 113 TRP A N 1
ATOM 876 C CA . TRP A 1 113 ? 12.627 -7.038 -2.947 1.00 94.50 113 TRP A CA 1
ATOM 877 C C . TRP A 1 113 ? 13.824 -6.444 -2.224 1.00 94.50 113 TRP A C 1
ATOM 879 O O . TRP A 1 113 ? 14.573 -7.180 -1.584 1.00 94.50 113 TRP A O 1
ATOM 889 N N . GLU A 1 114 ? 13.993 -5.132 -2.321 1.00 93.81 114 GLU A N 1
ATOM 890 C CA . GLU A 1 114 ? 15.130 -4.405 -1.756 1.00 93.81 114 GLU A CA 1
ATOM 891 C C . GLU A 1 114 ? 14.699 -3.608 -0.530 1.00 93.81 114 GLU A C 1
ATOM 893 O O . GLU A 1 114 ? 13.638 -2.978 -0.520 1.00 93.81 114 GLU A O 1
ATOM 898 N N . SER A 1 115 ? 15.527 -3.624 0.513 1.00 92.12 115 SER A N 1
ATOM 899 C CA . SER A 1 115 ? 15.328 -2.754 1.670 1.00 92.12 115 SER A CA 1
ATOM 900 C C . SER A 1 115 ? 15.556 -1.294 1.287 1.00 92.12 115 SER A C 1
ATOM 902 O O . SER A 1 115 ? 16.549 -0.961 0.637 1.00 92.12 115 SER A O 1
ATOM 904 N N . LEU A 1 116 ? 14.688 -0.405 1.776 1.00 87.38 116 LEU A N 1
ATOM 905 C CA . LEU A 1 116 ? 14.860 1.041 1.615 1.00 87.38 116 LEU A CA 1
ATOM 906 C C . LEU A 1 116 ? 16.168 1.554 2.248 1.00 87.38 116 LEU A C 1
ATOM 908 O O . LEU A 1 116 ? 16.740 2.532 1.772 1.00 87.38 116 LEU A O 1
ATOM 912 N N . ASP A 1 117 ? 16.631 0.909 3.321 1.00 84.00 117 ASP A N 1
ATOM 913 C CA . ASP A 1 117 ? 17.774 1.388 4.105 1.00 84.00 117 ASP A CA 1
ATOM 914 C C . ASP A 1 117 ? 19.123 0.866 3.563 1.00 84.00 117 ASP A C 1
ATOM 916 O O . ASP A 1 117 ? 20.162 1.488 3.783 1.00 84.00 117 ASP A O 1
ATOM 920 N N . ASN A 1 118 ? 19.131 -0.280 2.867 1.00 83.25 118 ASN A N 1
ATOM 921 C CA . ASN A 1 118 ? 20.343 -0.905 2.327 1.00 83.25 118 ASN A CA 1
ATOM 922 C C . ASN A 1 118 ? 20.017 -1.836 1.149 1.00 83.25 118 ASN A C 1
ATOM 924 O O . ASN A 1 118 ? 19.453 -2.909 1.353 1.00 83.25 118 ASN A O 1
ATOM 928 N N . SER A 1 119 ? 20.465 -1.489 -0.059 1.00 79.94 119 SER A N 1
ATOM 929 C CA . SER A 1 119 ? 20.212 -2.271 -1.281 1.00 79.94 119 SER A CA 1
ATOM 930 C C . SER A 1 119 ? 20.804 -3.687 -1.277 1.00 79.94 119 SER A C 1
ATOM 932 O O . SER A 1 119 ? 20.410 -4.507 -2.096 1.00 79.94 119 SER A O 1
ATOM 934 N N . ASN A 1 120 ? 21.734 -4.007 -0.369 1.00 82.88 120 ASN A N 1
ATOM 935 C CA . ASN A 1 120 ? 22.259 -5.372 -0.230 1.00 82.88 120 ASN A CA 1
ATOM 936 C C . ASN A 1 120 ? 21.341 -6.293 0.591 1.00 82.88 120 ASN A C 1
ATOM 938 O O . ASN A 1 120 ? 21.524 -7.511 0.575 1.00 82.88 120 ASN A O 1
ATOM 942 N N . ASP A 1 121 ? 20.373 -5.732 1.320 1.00 87.44 121 ASP A N 1
ATOM 943 C CA . ASP A 1 121 ? 19.394 -6.513 2.064 1.00 87.44 121 ASP A CA 1
ATOM 944 C C . ASP A 1 121 ? 18.233 -6.859 1.128 1.00 87.44 121 ASP A C 1
ATOM 946 O O . ASP A 1 121 ? 17.420 -5.994 0.790 1.00 87.44 121 ASP A O 1
ATOM 950 N N . LEU A 1 122 ? 18.147 -8.133 0.740 1.00 90.94 122 LEU A N 1
ATOM 951 C CA . LEU A 1 122 ? 17.164 -8.633 -0.222 1.00 90.94 122 LEU A CA 1
ATOM 952 C C . LEU A 1 122 ? 16.198 -9.638 0.413 1.00 90.94 122 LEU A C 1
ATOM 954 O O . LEU A 1 122 ? 16.580 -10.374 1.328 1.00 90.94 122 LEU A O 1
ATOM 958 N N . LEU A 1 123 ? 14.971 -9.721 -0.108 1.00 90.94 123 LEU A N 1
ATOM 959 C CA . LEU A 1 123 ? 14.096 -10.880 0.114 1.00 90.94 123 LEU A CA 1
ATOM 960 C C . LEU A 1 123 ? 14.118 -11.810 -1.096 1.00 90.94 123 LEU A C 1
ATOM 962 O O . LEU A 1 123 ? 14.231 -11.373 -2.243 1.00 90.94 123 LEU A O 1
ATOM 966 N N . ASP A 1 124 ? 13.963 -13.102 -0.825 1.00 88.56 124 ASP A N 1
ATOM 967 C CA . ASP A 1 124 ? 13.744 -14.099 -1.859 1.00 88.56 124 ASP A CA 1
ATOM 968 C C . ASP A 1 124 ? 12.410 -13.834 -2.566 1.00 88.56 124 ASP A C 1
ATOM 970 O O . ASP A 1 124 ? 11.387 -13.582 -1.930 1.00 88.56 124 ASP A O 1
ATOM 974 N N . SER A 1 125 ? 12.431 -13.895 -3.895 1.00 85.81 125 SER A N 1
ATOM 975 C CA . SER A 1 125 ? 11.314 -13.462 -4.742 1.00 85.81 125 SER A CA 1
ATOM 976 C C . SER A 1 125 ? 10.017 -14.254 -4.535 1.00 85.81 125 SER A C 1
ATOM 978 O O . SER A 1 125 ? 8.945 -13.688 -4.733 1.00 85.81 125 SER A O 1
ATOM 980 N N . GLN A 1 126 ? 10.100 -15.521 -4.106 1.00 85.50 126 GLN A N 1
ATOM 981 C CA . GLN A 1 126 ? 8.933 -16.394 -3.923 1.00 85.50 126 GLN A CA 1
ATOM 982 C C . GLN A 1 126 ? 8.534 -16.535 -2.449 1.00 85.50 126 GLN A C 1
ATOM 984 O O . GLN A 1 126 ? 7.359 -16.447 -2.071 1.00 85.50 126 GLN A O 1
ATOM 989 N N . SER A 1 127 ? 9.512 -16.773 -1.575 1.00 86.56 127 SER A N 1
ATOM 990 C CA . SER A 1 127 ? 9.270 -16.927 -0.139 1.00 86.56 127 SER A CA 1
ATOM 991 C C . SER A 1 127 ? 9.046 -15.608 0.583 1.00 86.56 127 SER A C 1
ATOM 993 O O . SER A 1 127 ? 8.477 -15.624 1.674 1.00 86.56 127 SER A O 1
ATOM 995 N N . LEU A 1 128 ? 9.459 -14.485 -0.014 1.00 88.62 128 LEU A N 1
ATOM 996 C CA . LEU A 1 128 ? 9.448 -13.152 0.590 1.00 88.62 128 LEU A CA 1
ATOM 997 C C . LEU A 1 128 ? 10.166 -13.115 1.942 1.00 88.62 128 LEU A C 1
ATOM 999 O O . LEU A 1 128 ? 9.853 -12.271 2.778 1.00 88.62 128 LEU A O 1
ATOM 1003 N N . LYS A 1 129 ? 11.112 -14.034 2.170 1.00 87.69 129 LYS A N 1
ATOM 1004 C CA . LYS A 1 129 ? 11.943 -14.101 3.375 1.00 87.69 129 LYS A CA 1
ATOM 1005 C C . LYS A 1 129 ? 13.316 -13.484 3.105 1.00 87.69 129 LYS A C 1
ATOM 1007 O O . LYS A 1 129 ? 13.804 -13.598 1.980 1.00 87.69 129 LYS A O 1
ATOM 1012 N N . PRO A 1 130 ? 13.970 -12.873 4.108 1.00 84.69 130 PRO A N 1
ATOM 1013 C CA . PRO A 1 130 ? 15.307 -12.313 3.934 1.00 84.69 130 PRO A CA 1
ATOM 1014 C C . PRO A 1 130 ? 16.317 -13.349 3.425 1.00 84.69 130 PRO A C 1
ATOM 1016 O O . PRO A 1 130 ? 16.499 -14.400 4.043 1.00 84.69 130 PRO A O 1
ATOM 1019 N N . ILE A 1 131 ? 17.008 -13.034 2.327 1.00 82.81 131 ILE A N 1
ATOM 1020 C CA . ILE A 1 131 ? 18.103 -13.857 1.804 1.00 82.81 131 ILE A CA 1
ATOM 1021 C C . ILE A 1 131 ? 19.305 -13.640 2.722 1.00 82.81 131 ILE A C 1
ATOM 1023 O O . ILE A 1 131 ? 19.869 -12.549 2.778 1.00 82.81 131 ILE A O 1
ATOM 1027 N N . ARG A 1 132 ? 19.701 -14.675 3.466 1.00 71.56 132 ARG A N 1
ATOM 1028 C CA . ARG A 1 132 ? 20.918 -14.651 4.285 1.00 71.56 132 ARG A CA 1
ATOM 1029 C C . ARG A 1 132 ? 21.930 -15.650 3.760 1.00 71.56 132 ARG A C 1
ATOM 1031 O O . ARG A 1 132 ? 21.589 -16.792 3.463 1.00 71.56 132 ARG A O 1
ATOM 1038 N N . SER A 1 133 ? 23.190 -15.232 3.725 1.00 50.28 133 SER A N 1
ATOM 1039 C CA . SER A 1 133 ? 24.330 -16.140 3.677 1.00 50.28 133 SER A CA 1
ATOM 1040 C C . SER A 1 133 ? 24.340 -16.963 4.970 1.00 50.28 133 SER A C 1
ATOM 1042 O O . SER A 1 133 ? 24.656 -16.423 6.025 1.00 50.28 133 SER A O 1
ATOM 1044 N N . SER A 1 134 ? 23.878 -18.213 4.877 1.00 49.12 134 SER A N 1
ATOM 1045 C CA . SER A 1 134 ? 24.123 -19.358 5.771 1.00 49.12 134 SER A CA 1
ATOM 1046 C C . SER A 1 134 ? 24.562 -19.064 7.215 1.00 49.12 134 SER A C 1
ATOM 1048 O O . SER A 1 134 ? 25.693 -18.647 7.435 1.00 49.12 134 SER A O 1
ATOM 1050 N N . GLU A 1 135 ? 23.700 -19.402 8.180 1.00 45.66 135 GLU A N 1
ATOM 1051 C CA . GLU A 1 135 ? 23.975 -20.262 9.352 1.00 45.66 135 GLU A CA 1
ATOM 1052 C C . GLU A 1 135 ? 22.894 -20.022 10.429 1.00 45.66 135 GLU A C 1
ATOM 1054 O O . GLU A 1 135 ? 22.673 -18.899 10.874 1.00 45.66 135 GLU A O 1
ATOM 1059 N N . ASN A 1 136 ? 22.228 -21.099 10.863 1.00 44.50 136 ASN A N 1
ATOM 1060 C CA . ASN A 1 136 ? 21.343 -21.179 12.041 1.00 44.50 136 ASN A CA 1
ATOM 1061 C C . ASN A 1 136 ? 19.875 -20.732 11.909 1.00 44.50 136 ASN A C 1
ATOM 1063 O O . ASN A 1 136 ? 19.366 -20.020 12.772 1.00 44.50 136 ASN A O 1
ATOM 1067 N N . TYR A 1 137 ? 19.139 -21.256 10.926 1.00 50.34 137 TYR A N 1
ATOM 1068 C CA . TYR A 1 137 ? 17.687 -21.398 11.085 1.00 50.34 137 TYR A CA 1
ATOM 1069 C C . TYR A 1 137 ? 17.290 -22.865 11.083 1.00 50.34 137 TYR A C 1
ATOM 1071 O O . TYR A 1 137 ? 17.461 -23.569 10.093 1.00 50.34 137 TYR A O 1
ATOM 1079 N N . SER A 1 138 ? 16.710 -23.315 12.195 1.00 50.25 138 SER A N 1
ATOM 1080 C CA . SER A 1 138 ? 15.815 -24.462 12.159 1.00 50.25 138 SER A CA 1
ATOM 1081 C C . SER A 1 138 ? 14.589 -24.055 11.346 1.00 50.25 138 SER A C 1
ATOM 1083 O O . SER A 1 138 ? 13.870 -23.130 11.729 1.00 50.25 138 SER A O 1
ATOM 1085 N N . GLU A 1 139 ? 14.334 -24.773 10.260 1.00 51.53 139 GLU A N 1
ATOM 1086 C CA . GLU A 1 139 ? 13.194 -24.620 9.342 1.00 51.53 139 GLU A CA 1
ATOM 1087 C C . GLU A 1 139 ? 11.810 -24.668 10.045 1.00 51.53 139 GLU A C 1
ATOM 1089 O O . GLU A 1 139 ? 10.786 -24.354 9.450 1.00 51.53 139 GLU A O 1
ATOM 1094 N N . PHE A 1 140 ? 11.793 -24.996 11.343 1.00 48.28 140 PHE A N 1
ATOM 1095 C CA . PHE A 1 140 ? 10.634 -25.125 12.227 1.00 48.28 140 PHE A CA 1
ATOM 1096 C C . PHE A 1 140 ? 10.312 -23.907 13.119 1.00 48.28 140 PHE A C 1
ATOM 1098 O O . PHE A 1 140 ? 9.396 -23.996 13.938 1.00 48.28 140 PHE A O 1
ATOM 1105 N N . SER A 1 141 ? 11.003 -22.764 12.999 1.00 46.25 141 SER A N 1
ATOM 1106 C CA . SER A 1 141 ? 10.547 -21.553 13.705 1.00 46.25 141 SER A CA 1
ATOM 1107 C C . SER A 1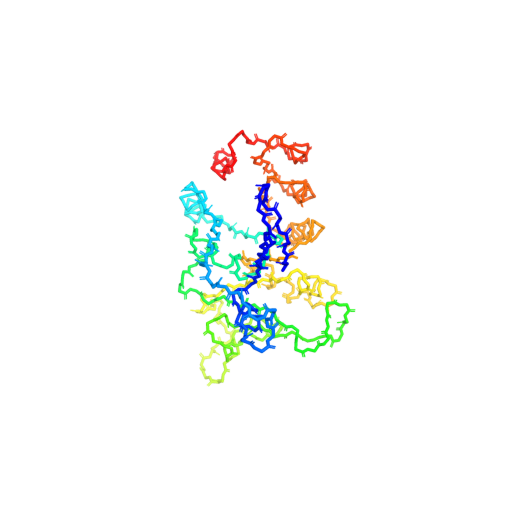 141 ? 9.332 -20.957 12.988 1.00 46.25 141 SER A C 1
ATOM 1109 O O . SER A 1 141 ? 9.468 -20.297 11.962 1.00 46.25 141 SER A O 1
ATOM 1111 N N . LEU A 1 142 ? 8.135 -21.176 13.545 1.00 49.03 142 LEU A N 1
ATOM 1112 C CA . LEU A 1 142 ? 6.866 -20.588 13.079 1.00 49.03 142 LEU A CA 1
ATOM 1113 C C . LEU A 1 142 ? 6.823 -19.054 13.211 1.00 49.03 142 LEU A C 1
ATOM 1115 O O . LEU A 1 142 ? 5.901 -18.413 12.712 1.00 49.03 142 LEU A O 1
ATOM 1119 N N . VAL A 1 143 ? 7.814 -18.470 13.887 1.00 44.59 143 VAL A N 1
ATOM 1120 C CA . VAL A 1 143 ? 7.965 -17.030 14.074 1.00 44.59 143 VAL A CA 1
ATOM 1121 C C . VAL A 1 143 ? 9.255 -16.620 13.380 1.00 44.59 143 VAL A C 1
ATOM 1123 O O . VAL A 1 143 ? 10.346 -17.017 13.796 1.00 44.59 143 VAL A O 1
ATOM 1126 N N . ASP A 1 144 ? 9.125 -15.872 12.289 1.00 53.28 144 ASP A N 1
ATOM 1127 C CA . ASP A 1 144 ? 10.260 -15.203 11.660 1.00 53.28 144 ASP A CA 1
ATOM 1128 C C . ASP A 1 144 ? 10.746 -14.124 12.647 1.00 53.28 144 ASP A C 1
ATOM 1130 O O . ASP A 1 144 ? 9.966 -13.227 12.975 1.00 53.28 144 ASP A O 1
ATOM 1134 N N . PRO A 1 145 ? 11.966 -14.214 13.211 1.00 52.41 145 PRO A N 1
ATOM 1135 C CA . PRO A 1 145 ? 12.396 -13.336 14.303 1.00 52.41 145 PRO A CA 1
ATOM 1136 C C . PRO A 1 145 ? 12.662 -11.891 13.858 1.00 52.41 145 PRO A C 1
ATOM 1138 O O . PRO A 1 145 ? 13.062 -11.064 14.675 1.00 52.41 145 PRO A O 1
ATOM 1141 N N . PHE A 1 146 ? 12.461 -11.582 12.576 1.00 62.34 146 PHE A N 1
ATOM 1142 C CA . PHE A 1 146 ? 12.613 -10.246 12.023 1.00 62.34 146 PHE A CA 1
ATOM 1143 C C . PHE A 1 146 ? 11.244 -9.712 11.610 1.00 62.34 146 PHE A C 1
ATOM 1145 O O . PHE A 1 146 ? 10.617 -10.215 10.680 1.00 62.34 146 PHE A O 1
ATOM 1152 N N . GLU A 1 147 ? 10.786 -8.673 12.305 1.00 81.19 147 GLU A N 1
ATOM 1153 C CA . GLU A 1 147 ? 9.686 -7.847 11.820 1.00 81.19 147 GLU A CA 1
ATOM 1154 C C . GLU A 1 147 ? 10.188 -7.037 10.619 1.00 81.19 147 GLU A C 1
ATOM 1156 O O . GLU A 1 147 ? 11.165 -6.290 10.712 1.00 81.19 147 GLU A O 1
ATOM 1161 N N . TYR A 1 148 ? 9.539 -7.225 9.477 1.00 90.62 148 TYR A N 1
ATOM 1162 C CA . TYR A 1 148 ? 9.713 -6.428 8.271 1.00 90.62 148 TYR A CA 1
ATOM 1163 C C . TYR A 1 148 ? 8.352 -6.252 7.608 1.00 90.62 148 TYR A C 1
ATOM 1165 O O . TYR A 1 148 ? 7.470 -7.105 7.749 1.00 90.62 148 TYR A O 1
ATOM 1173 N N . ASP A 1 149 ? 8.222 -5.163 6.863 1.00 93.56 149 ASP A N 1
ATOM 1174 C CA . ASP A 1 149 ? 6.994 -4.787 6.180 1.00 93.56 149 ASP A CA 1
ATOM 1175 C C . ASP A 1 149 ? 7.236 -4.694 4.674 1.00 93.56 149 ASP A C 1
ATOM 1177 O O . ASP A 1 149 ? 8.313 -4.293 4.218 1.00 93.56 149 ASP A O 1
ATOM 1181 N N . LEU A 1 150 ? 6.225 -5.065 3.889 1.00 96.56 150 LEU A N 1
ATOM 1182 C CA . LEU A 1 150 ? 6.268 -4.911 2.438 1.00 96.56 150 LEU A CA 1
ATOM 1183 C C . LEU A 1 150 ? 5.552 -3.625 2.021 1.00 96.56 150 LEU A C 1
ATOM 1185 O O . LEU A 1 150 ? 4.429 -3.352 2.462 1.00 96.56 150 LEU A O 1
ATOM 1189 N N . ALA A 1 151 ? 6.205 -2.872 1.139 1.00 97.50 151 ALA A N 1
ATOM 1190 C CA . ALA A 1 151 ? 5.645 -1.720 0.451 1.00 97.50 151 ALA A CA 1
ATOM 1191 C C . ALA A 1 151 ? 5.545 -2.031 -1.046 1.00 97.50 151 ALA A C 1
ATOM 1193 O O . ALA A 1 151 ? 6.489 -1.842 -1.811 1.00 97.50 151 ALA A O 1
ATOM 1194 N N . VAL A 1 152 ? 4.395 -2.570 -1.436 1.00 98.12 152 VAL A N 1
ATOM 1195 C CA . VAL A 1 152 ? 4.110 -3.097 -2.771 1.00 98.12 152 VAL A CA 1
ATOM 1196 C C . VAL A 1 152 ? 3.701 -1.957 -3.701 1.00 98.12 152 VAL A C 1
ATOM 1198 O O . VAL A 1 152 ? 2.912 -1.090 -3.324 1.00 98.12 152 VAL A O 1
ATOM 1201 N N . THR A 1 153 ? 4.221 -1.951 -4.924 1.00 97.94 153 THR A N 1
ATOM 1202 C CA . THR A 1 153 ? 3.808 -1.020 -5.980 1.00 97.94 153 THR A CA 1
ATOM 1203 C C . THR A 1 153 ? 2.723 -1.648 -6.859 1.00 97.94 153 THR A C 1
ATOM 1205 O O . THR A 1 153 ? 2.713 -2.863 -7.047 1.00 97.94 153 THR A O 1
ATOM 1208 N N . GLY A 1 154 ? 1.808 -0.838 -7.401 1.00 97.50 154 GLY A N 1
ATOM 1209 C CA . GLY A 1 154 ? 0.665 -1.322 -8.189 1.00 97.50 154 GLY A CA 1
ATOM 1210 C C . GLY A 1 154 ? 1.050 -2.192 -9.390 1.00 97.50 154 GLY A C 1
ATOM 1211 O O . GLY A 1 154 ? 0.448 -3.234 -9.624 1.00 97.50 154 GLY A O 1
ATOM 1212 N N . ASP A 1 155 ? 2.135 -1.849 -10.084 1.00 97.25 155 ASP A N 1
ATOM 1213 C CA . ASP A 1 155 ? 2.662 -2.632 -11.206 1.00 97.25 155 ASP A CA 1
ATOM 1214 C C . ASP A 1 155 ? 3.142 -4.037 -10.798 1.00 97.25 155 ASP A C 1
ATOM 1216 O O . ASP A 1 155 ? 2.911 -5.005 -11.526 1.00 97.25 155 ASP A O 1
ATOM 1220 N N . VAL A 1 156 ? 3.774 -4.169 -9.630 1.00 97.38 156 VAL A N 1
ATOM 1221 C CA . VAL A 1 156 ? 4.186 -5.465 -9.074 1.00 97.38 156 VAL A CA 1
ATOM 1222 C C . VAL A 1 156 ? 2.996 -6.215 -8.488 1.00 97.38 156 VAL A C 1
ATOM 1224 O O . VAL A 1 156 ? 2.907 -7.424 -8.684 1.00 97.38 156 VAL A O 1
ATOM 1227 N N . PHE A 1 157 ? 2.071 -5.524 -7.815 1.00 98.19 157 PHE A N 1
ATOM 1228 C CA . PHE A 1 157 ? 0.823 -6.119 -7.338 1.00 98.19 157 PHE A CA 1
ATOM 1229 C C . PHE A 1 157 ? 0.080 -6.794 -8.494 1.00 98.19 157 PHE A C 1
ATOM 1231 O O . PHE A 1 157 ? -0.176 -7.994 -8.429 1.00 98.19 157 PHE A O 1
ATOM 1238 N N . ARG A 1 158 ? -0.161 -6.054 -9.585 1.00 97.56 158 ARG A N 1
ATOM 1239 C CA . ARG A 1 158 ? -0.795 -6.569 -10.804 1.00 97.56 158 ARG A CA 1
ATOM 1240 C C . ARG A 1 158 ? -0.045 -7.776 -11.360 1.00 97.56 158 ARG A C 1
ATOM 1242 O O . ARG A 1 158 ? -0.651 -8.802 -11.633 1.00 97.56 158 ARG A O 1
ATOM 1249 N N . TRP A 1 159 ? 1.280 -7.686 -11.464 1.00 97.50 159 TRP A N 1
ATOM 1250 C CA . TRP A 1 159 ? 2.094 -8.784 -11.985 1.00 97.50 159 TRP A CA 1
ATOM 1251 C C . TRP A 1 159 ? 2.027 -10.058 -11.129 1.00 97.50 159 TRP A C 1
ATOM 1253 O O . TRP A 1 159 ? 1.925 -11.153 -11.678 1.00 97.50 159 TRP A O 1
ATOM 1263 N N . ILE A 1 160 ? 2.071 -9.935 -9.797 1.00 97.00 160 ILE A N 1
ATOM 1264 C CA . ILE A 1 160 ? 1.959 -11.082 -8.882 1.00 97.00 160 ILE A CA 1
ATOM 1265 C C . ILE A 1 160 ? 0.557 -11.689 -8.949 1.00 97.00 160 ILE A C 1
ATOM 1267 O O . ILE A 1 160 ? 0.437 -12.909 -8.910 1.00 97.00 160 ILE A O 1
ATOM 1271 N N . VAL A 1 161 ? -0.487 -10.869 -9.071 1.00 96.94 161 VAL A N 1
ATOM 1272 C CA . VAL A 1 161 ? -1.864 -11.359 -9.222 1.00 96.94 161 VAL A CA 1
ATOM 1273 C C . VAL A 1 161 ? -2.052 -12.110 -10.545 1.00 96.94 161 VAL A C 1
ATOM 1275 O O . VAL A 1 161 ? -2.6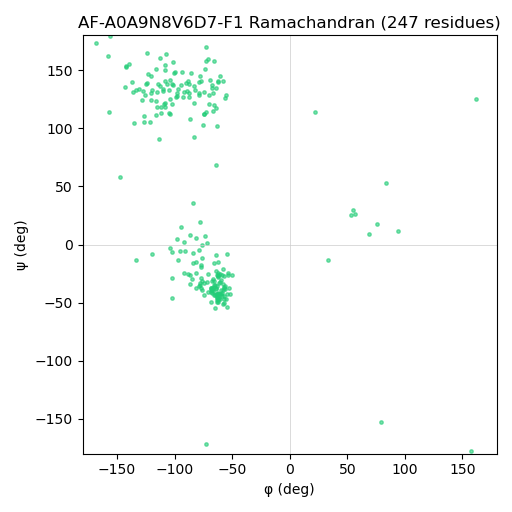48 -13.185 -10.550 1.00 96.94 161 VAL A O 1
ATOM 1278 N N . ASP A 1 162 ? -1.510 -11.588 -11.647 1.00 96.38 162 ASP A N 1
ATOM 1279 C CA . ASP A 1 162 ? -1.707 -12.162 -12.984 1.00 96.38 162 ASP A CA 1
ATOM 1280 C C . ASP A 1 162 ? -0.817 -13.392 -13.253 1.00 96.38 162 ASP A C 1
ATOM 1282 O O . ASP A 1 162 ? -1.219 -14.312 -13.971 1.00 96.38 162 ASP A O 1
ATOM 1286 N N . TYR A 1 163 ? 0.414 -13.401 -12.725 1.00 95.44 163 TYR A N 1
ATOM 1287 C CA . TYR A 1 163 ? 1.452 -14.371 -13.109 1.00 95.44 163 TYR A CA 1
ATOM 1288 C C . TYR A 1 163 ? 2.196 -15.022 -11.938 1.00 95.44 163 TYR A C 1
ATOM 1290 O O . TYR A 1 163 ? 2.944 -15.978 -12.161 1.00 95.44 163 TYR A O 1
ATOM 1298 N N . GLY A 1 164 ? 2.053 -14.497 -10.720 1.00 92.56 164 GLY A N 1
ATOM 1299 C CA . GLY A 1 164 ? 2.709 -15.035 -9.531 1.00 92.56 164 GLY A CA 1
ATOM 1300 C C . GLY A 1 164 ? 2.089 -16.353 -9.074 1.00 92.56 164 GLY A C 1
ATOM 1301 O O . GLY A 1 164 ? 0.940 -16.667 -9.385 1.00 92.56 164 GLY A O 1
ATOM 1302 N N . ASP A 1 165 ? 2.848 -17.146 -8.316 1.00 93.75 165 ASP A N 1
ATOM 1303 C CA . ASP A 1 165 ? 2.272 -18.311 -7.652 1.00 93.75 165 ASP A CA 1
ATOM 1304 C C . ASP A 1 165 ? 1.394 -17.900 -6.460 1.00 93.75 165 ASP A C 1
ATOM 1306 O O . ASP A 1 165 ? 1.613 -16.880 -5.798 1.00 93.75 165 ASP A O 1
ATOM 1310 N N . GLU A 1 166 ? 0.397 -18.736 -6.171 1.00 93.94 166 GLU A N 1
ATOM 1311 C CA . GLU A 1 166 ? -0.615 -18.497 -5.137 1.00 93.94 166 GLU A CA 1
ATOM 1312 C C . GLU A 1 166 ? 0.006 -18.265 -3.751 1.00 93.94 166 GLU A C 1
ATOM 1314 O O . GLU A 1 166 ? -0.441 -17.411 -2.984 1.00 93.94 166 GLU A O 1
ATOM 1319 N N . MET A 1 167 ? 1.094 -18.972 -3.438 1.00 93.69 167 MET A N 1
ATOM 1320 C CA . MET A 1 167 ? 1.757 -18.852 -2.146 1.00 93.69 167 MET A CA 1
ATOM 1321 C C . MET A 1 167 ? 2.485 -17.509 -2.005 1.00 93.69 167 MET A C 1
ATOM 1323 O O . MET A 1 167 ? 2.438 -16.893 -0.936 1.00 93.69 167 MET A O 1
ATOM 1327 N N . THR A 1 168 ? 3.150 -17.028 -3.056 1.00 94.50 168 THR A N 1
ATOM 1328 C CA . THR A 1 168 ? 3.748 -15.686 -3.076 1.00 94.50 168 THR A CA 1
ATOM 1329 C C . THR A 1 168 ? 2.690 -14.594 -2.977 1.00 94.50 168 THR A C 1
ATOM 1331 O O . THR A 1 168 ? 2.872 -13.667 -2.182 1.00 94.50 168 THR A O 1
ATOM 1334 N N . LEU A 1 169 ? 1.565 -14.725 -3.689 1.00 96.56 169 LEU A N 1
ATOM 1335 C CA . LEU A 1 169 ? 0.428 -13.810 -3.560 1.00 96.56 169 LEU A CA 1
ATOM 1336 C C . LEU A 1 169 ? -0.078 -13.758 -2.109 1.00 96.56 169 LEU A C 1
ATOM 1338 O O . LEU A 1 169 ? -0.162 -12.678 -1.524 1.00 96.56 169 LEU A O 1
ATOM 1342 N N . TYR A 1 170 ? -0.323 -14.907 -1.477 1.00 96.06 170 TYR A N 1
ATOM 1343 C CA . TYR A 1 170 ? -0.767 -14.960 -0.080 1.00 96.06 170 TYR A CA 1
ATOM 1344 C C . TYR A 1 170 ? 0.238 -14.341 0.890 1.00 96.06 170 TYR A C 1
ATOM 1346 O O . TYR A 1 170 ? -0.140 -13.569 1.773 1.00 96.06 170 TYR A O 1
ATOM 1354 N N . ARG A 1 171 ? 1.533 -14.617 0.715 1.00 94.44 171 ARG A N 1
ATOM 1355 C CA . ARG A 1 171 ? 2.585 -14.002 1.536 1.00 94.44 171 ARG A CA 1
ATOM 1356 C C . ARG A 1 171 ? 2.610 -12.485 1.367 1.00 94.44 171 ARG A C 1
ATOM 1358 O O . ARG A 1 171 ? 2.706 -11.782 2.374 1.00 94.44 171 ARG A O 1
ATOM 1365 N N . MET A 1 172 ? 2.473 -11.985 0.137 1.00 96.88 172 MET A N 1
ATOM 1366 C CA . MET A 1 172 ? 2.379 -10.552 -0.143 1.00 96.88 172 MET A CA 1
ATOM 1367 C C . MET A 1 172 ? 1.164 -9.935 0.559 1.00 96.88 172 MET A C 1
ATOM 1369 O O . MET A 1 172 ? 1.308 -8.922 1.238 1.00 96.88 172 MET A O 1
ATOM 1373 N N . LEU A 1 173 ? -0.013 -10.559 0.465 1.00 97.00 173 LEU A N 1
ATOM 1374 C CA . LEU A 1 173 ? -1.241 -10.065 1.099 1.00 97.00 173 LEU A CA 1
ATOM 1375 C C . LEU A 1 173 ? -1.164 -10.079 2.631 1.00 97.00 173 LEU A C 1
ATOM 1377 O O . LEU A 1 173 ? -1.700 -9.179 3.276 1.00 97.00 173 LEU A O 1
ATOM 1381 N N . ILE A 1 174 ? -0.481 -11.053 3.238 1.00 94.31 174 ILE A N 1
ATOM 1382 C CA . ILE A 1 174 ? -0.320 -11.157 4.700 1.00 94.31 174 ILE A CA 1
ATOM 1383 C C . ILE A 1 174 ? 0.727 -10.166 5.234 1.00 94.31 174 ILE A C 1
ATOM 1385 O O . ILE A 1 174 ? 0.549 -9.614 6.320 1.00 94.31 174 ILE A O 1
ATOM 1389 N N . LYS A 1 175 ? 1.817 -9.929 4.493 1.00 92.38 175 LYS A N 1
ATOM 1390 C CA . LYS A 1 175 ? 2.945 -9.077 4.926 1.00 92.38 175 LYS A CA 1
ATOM 1391 C C . LYS A 1 175 ? 2.894 -7.638 4.396 1.00 92.38 175 LYS A C 1
ATOM 1393 O O . LYS A 1 175 ? 3.620 -6.781 4.895 1.00 92.38 175 LYS A O 1
ATOM 1398 N N . GLY A 1 176 ? 2.047 -7.356 3.409 1.00 95.94 176 GLY A N 1
ATOM 1399 C CA . GLY A 1 176 ? 1.844 -6.025 2.837 1.00 95.94 176 GLY A CA 1
ATOM 1400 C C . GLY A 1 176 ? 1.276 -5.037 3.846 1.00 95.94 176 GLY A C 1
ATOM 1401 O O . GLY A 1 176 ? 0.163 -5.219 4.330 1.00 95.94 176 GLY A O 1
ATOM 1402 N N . GLN A 1 177 ? 2.021 -3.978 4.154 1.00 96.56 177 GLN A N 1
ATOM 1403 C CA . GLN A 1 177 ? 1.514 -2.856 4.956 1.00 96.56 177 GLN A CA 1
ATOM 1404 C C . GLN A 1 177 ? 1.169 -1.649 4.090 1.00 96.56 177 GLN A C 1
ATOM 1406 O O . GLN A 1 177 ? 0.282 -0.871 4.439 1.00 96.56 177 GLN A O 1
ATOM 1411 N N . ILE A 1 178 ? 1.859 -1.492 2.958 1.00 98.31 178 ILE A N 1
ATOM 1412 C CA . ILE A 1 178 ? 1.642 -0.402 2.012 1.00 98.31 178 ILE A CA 1
ATOM 1413 C C . ILE A 1 178 ? 1.430 -0.993 0.622 1.00 98.31 178 ILE A C 1
ATOM 1415 O O . ILE A 1 178 ? 2.233 -1.798 0.159 1.00 98.31 178 ILE A O 1
ATOM 1419 N N . PHE A 1 179 ? 0.386 -0.522 -0.049 1.00 98.44 179 PHE A N 1
ATOM 1420 C CA . PHE A 1 179 ? 0.123 -0.720 -1.467 1.00 98.44 179 PHE A CA 1
ATOM 1421 C C . PHE A 1 179 ? 0.044 0.666 -2.112 1.00 98.44 179 PHE A C 1
ATOM 1423 O O . PHE A 1 179 ? -0.896 1.427 -1.874 1.00 98.44 179 PHE A O 1
ATOM 1430 N N . ALA A 1 180 ? 1.082 1.035 -2.855 1.00 97.88 180 ALA A N 1
ATOM 1431 C CA . ALA A 1 180 ? 1.268 2.364 -3.429 1.00 97.88 180 ALA A CA 1
ATOM 1432 C C . ALA A 1 180 ? 1.164 2.327 -4.957 1.00 97.88 180 ALA A C 1
ATOM 1434 O O . ALA A 1 180 ? 1.346 1.277 -5.570 1.00 97.88 180 ALA A O 1
ATOM 1435 N N . ARG A 1 181 ? 0.919 3.482 -5.590 1.00 96.69 181 ARG A N 1
ATOM 1436 C CA . ARG A 1 181 ? 0.634 3.584 -7.035 1.00 96.69 181 ARG A CA 1
ATOM 1437 C C . ARG A 1 181 ? -0.534 2.697 -7.497 1.00 96.69 181 ARG A C 1
ATOM 1439 O O . ARG A 1 181 ? -0.543 2.271 -8.644 1.00 96.69 181 ARG A O 1
ATOM 1446 N N . MET A 1 182 ? -1.503 2.443 -6.620 1.00 97.56 182 MET A N 1
ATOM 1447 C CA . MET A 1 182 ? -2.669 1.611 -6.923 1.00 97.56 182 MET A CA 1
ATOM 1448 C C . MET A 1 182 ? -3.703 2.403 -7.729 1.00 97.56 182 MET A C 1
ATOM 1450 O O . MET A 1 182 ? -4.114 3.498 -7.327 1.00 97.56 182 MET A O 1
ATOM 1454 N N . SER A 1 183 ? -4.143 1.837 -8.848 1.00 96.50 183 SER A N 1
ATOM 1455 C CA . SER A 1 183 ? -5.324 2.283 -9.592 1.00 96.50 183 SER A CA 1
ATOM 1456 C C . SER A 1 183 ? -6.621 1.948 -8.834 1.00 96.50 183 SER A C 1
ATOM 1458 O O . SER A 1 183 ? -6.607 1.062 -7.979 1.00 96.50 183 SER A O 1
ATOM 1460 N N . PRO A 1 184 ? -7.752 2.621 -9.130 1.00 95.56 184 PRO A N 1
ATOM 1461 C CA . PRO A 1 184 ? -9.038 2.331 -8.484 1.00 95.56 184 PRO A CA 1
ATOM 1462 C C . PRO A 1 184 ? -9.436 0.847 -8.532 1.00 95.56 184 PRO A C 1
ATOM 1464 O O . PRO A 1 184 ? -9.855 0.292 -7.516 1.00 95.56 184 PRO A O 1
ATOM 1467 N N . ASP A 1 185 ? -9.232 0.193 -9.678 1.00 96.38 185 ASP A N 1
ATOM 1468 C CA . ASP A 1 185 ? -9.545 -1.229 -9.864 1.00 96.38 185 ASP A CA 1
ATOM 1469 C C . ASP A 1 185 ? -8.630 -2.124 -9.015 1.00 96.38 185 ASP A C 1
ATOM 1471 O O . ASP A 1 185 ? -9.091 -3.074 -8.391 1.00 96.38 185 ASP A O 1
ATOM 1475 N N . GLU A 1 186 ? -7.342 -1.785 -8.903 1.00 97.81 186 GLU A N 1
ATOM 1476 C CA . GLU A 1 186 ? -6.404 -2.523 -8.044 1.00 97.81 186 GLU A CA 1
ATOM 1477 C C . GLU A 1 186 ? -6.723 -2.354 -6.553 1.00 97.81 186 GLU A C 1
ATOM 1479 O O . GLU A 1 186 ? -6.498 -3.279 -5.775 1.00 97.81 186 GLU A O 1
ATOM 1484 N N . LYS A 1 187 ? -7.264 -1.201 -6.127 1.00 97.69 187 LYS A N 1
ATOM 1485 C CA . LYS A 1 187 ? -7.732 -1.031 -4.740 1.00 97.69 187 LYS A CA 1
ATOM 1486 C C . LYS A 1 187 ? -8.908 -1.953 -4.435 1.00 97.69 187 LYS A C 1
ATOM 1488 O O . LYS A 1 187 ? -8.956 -2.545 -3.361 1.00 97.69 187 LYS A O 1
ATOM 1493 N N . HIS A 1 188 ? -9.850 -2.048 -5.372 1.00 97.25 188 HIS A N 1
ATOM 1494 C CA . HIS A 1 188 ? -10.997 -2.943 -5.274 1.00 97.25 188 HIS A CA 1
ATOM 1495 C C . HIS A 1 188 ? -10.548 -4.409 -5.211 1.00 97.25 188 HIS A C 1
ATOM 1497 O O . HIS A 1 188 ? -10.900 -5.119 -4.275 1.00 97.25 188 HIS A O 1
ATOM 1503 N N . GLU A 1 189 ? -9.678 -4.822 -6.130 1.00 98.06 189 GLU A N 1
ATOM 1504 C CA . GLU A 1 189 ? -9.150 -6.186 -6.186 1.00 98.06 189 GLU A CA 1
ATOM 1505 C C . GLU A 1 189 ? -8.319 -6.553 -4.945 1.00 98.06 189 GLU A C 1
ATOM 1507 O O . GLU A 1 189 ? -8.402 -7.674 -4.452 1.00 98.06 189 GLU A O 1
ATOM 1512 N N . LEU A 1 190 ? -7.563 -5.609 -4.368 1.00 98.50 190 LEU A N 1
ATOM 1513 C CA . LEU A 1 190 ? -6.869 -5.827 -3.094 1.00 98.50 190 LEU A CA 1
ATOM 1514 C C . LEU A 1 190 ? -7.845 -6.190 -1.963 1.00 98.50 190 LEU A C 1
ATOM 1516 O O . LEU A 1 190 ? -7.537 -7.070 -1.158 1.00 98.50 190 LEU A O 1
ATOM 1520 N N . VAL A 1 191 ? -9.003 -5.524 -1.894 1.00 98.25 191 VAL A N 1
ATOM 1521 C CA . VAL A 1 191 ? -10.044 -5.827 -0.899 1.00 98.25 191 VAL A CA 1
ATOM 1522 C C . VAL A 1 191 ? -10.581 -7.241 -1.105 1.00 98.25 191 VAL A C 1
ATOM 1524 O O . VAL A 1 191 ? -10.564 -8.026 -0.157 1.00 98.25 191 VAL A O 1
ATOM 1527 N N . GLU A 1 192 ? -10.953 -7.595 -2.337 1.00 98.25 192 GLU A N 1
ATOM 1528 C CA . GLU A 1 192 ? -11.462 -8.934 -2.666 1.00 98.25 192 GLU A CA 1
ATOM 1529 C C . GLU A 1 192 ? -10.436 -10.026 -2.333 1.00 98.25 192 GLU A C 1
ATOM 1531 O O . GLU A 1 192 ? -10.761 -11.020 -1.686 1.00 98.25 192 GLU A O 1
ATOM 1536 N N . LYS A 1 193 ? -9.160 -9.819 -2.678 1.00 98.12 193 LYS A N 1
ATOM 1537 C CA . LYS A 1 193 ? -8.085 -10.781 -2.395 1.00 98.12 193 LYS A CA 1
ATOM 1538 C C . LYS A 1 193 ? -7.822 -10.963 -0.901 1.00 98.12 193 LYS A C 1
ATOM 1540 O O . LYS A 1 193 ? -7.508 -12.070 -0.463 1.00 98.12 193 LYS A O 1
ATOM 1545 N N . LEU A 1 194 ? -7.953 -9.906 -0.098 1.00 98.31 194 LEU A N 1
ATOM 1546 C CA . LEU A 1 194 ? -7.871 -10.011 1.362 1.00 98.31 194 LEU A CA 1
ATOM 1547 C C . LEU A 1 194 ? -9.071 -10.778 1.943 1.00 98.31 194 LEU A C 1
ATOM 1549 O O . LEU A 1 194 ? -8.893 -11.572 2.871 1.00 98.31 194 LEU A O 1
ATOM 1553 N N . GLN A 1 195 ? -10.266 -10.587 1.382 1.00 98.25 195 GLN A N 1
ATOM 1554 C CA . GLN A 1 195 ? -11.468 -11.332 1.768 1.00 98.25 195 GLN A CA 1
ATOM 1555 C C . GLN A 1 195 ? -11.372 -12.816 1.389 1.00 98.25 195 GLN A C 1
ATOM 1557 O O . GLN A 1 195 ? -11.702 -13.676 2.206 1.00 98.25 195 GLN A O 1
ATOM 1562 N N . GLU A 1 196 ? -10.846 -13.137 0.201 1.00 97.38 196 GLU A N 1
ATOM 1563 C CA . GLU A 1 196 ? -10.624 -14.514 -0.268 1.00 97.38 196 GLU A CA 1
ATOM 1564 C C . GLU A 1 196 ? -9.744 -15.331 0.694 1.00 97.38 196 GLU A C 1
ATOM 1566 O O . GLU A 1 196 ? -9.992 -16.519 0.900 1.00 97.38 196 GLU A O 1
ATOM 1571 N N . ILE A 1 197 ? -8.751 -14.699 1.333 1.00 96.31 197 ILE A N 1
ATOM 1572 C CA . ILE A 1 197 ? -7.889 -15.354 2.335 1.00 96.31 197 ILE A CA 1
ATOM 1573 C C . ILE A 1 197 ? -8.466 -15.321 3.763 1.00 96.31 197 ILE A C 1
ATOM 1575 O O . ILE A 1 197 ? -7.788 -15.707 4.717 1.00 96.31 197 ILE A O 1
ATOM 1579 N N . GLY A 1 198 ? -9.719 -14.881 3.919 1.00 96.38 198 GLY A N 1
ATOM 1580 C CA . GLY A 1 198 ? -10.493 -14.971 5.157 1.00 96.38 198 GLY A CA 1
ATOM 1581 C C . GLY A 1 198 ? -10.436 -13.748 6.075 1.00 96.38 198 GLY A C 1
ATOM 1582 O O . GLY A 1 198 ? -10.880 -13.847 7.222 1.00 96.38 198 GLY A O 1
ATOM 1583 N N . TYR A 1 199 ? -9.905 -12.603 5.628 1.00 97.00 199 TYR A N 1
ATOM 1584 C CA . TYR A 1 199 ? -10.023 -11.362 6.401 1.00 97.00 199 TYR A CA 1
ATOM 1585 C C . TYR A 1 199 ? -11.423 -10.753 6.257 1.00 97.00 199 TYR A C 1
ATOM 1587 O O . TYR A 1 199 ? -11.977 -10.708 5.167 1.00 97.00 199 TYR A O 1
ATOM 1595 N N . CYS A 1 200 ? -11.955 -10.211 7.354 1.00 96.69 200 CYS A N 1
ATOM 1596 C CA . CYS A 1 200 ? -13.022 -9.212 7.296 1.00 96.69 200 CYS A CA 1
ATOM 1597 C C . CYS A 1 200 ? -12.370 -7.845 7.060 1.00 96.69 200 CYS A C 1
ATOM 1599 O O . CYS A 1 200 ? -11.500 -7.435 7.839 1.00 96.69 200 CYS A O 1
ATOM 1601 N N . VAL A 1 201 ? -12.741 -7.172 5.974 1.00 97.50 201 VAL A N 1
ATOM 1602 C CA . VAL A 1 201 ? -12.061 -5.972 5.484 1.00 97.50 201 VAL A CA 1
ATOM 1603 C C . VAL A 1 201 ? -12.956 -4.750 5.655 1.00 97.50 201 VAL A C 1
ATOM 1605 O O . VAL A 1 201 ? -14.022 -4.640 5.054 1.00 97.50 201 VAL A O 1
ATOM 1608 N N . GLY A 1 202 ? -12.485 -3.793 6.455 1.00 96.31 202 GLY A N 1
ATOM 1609 C CA . GLY A 1 202 ? -13.004 -2.430 6.462 1.00 96.31 202 GLY A CA 1
ATOM 1610 C C . GLY A 1 202 ? -12.171 -1.539 5.542 1.00 96.31 202 GLY A C 1
ATOM 1611 O O . GLY A 1 202 ? -10.941 -1.614 5.569 1.00 96.31 202 GLY A O 1
ATOM 1612 N N . PHE A 1 203 ? -12.817 -0.680 4.756 1.00 96.00 203 PHE A N 1
ATOM 1613 C CA . PHE A 1 203 ? -12.138 0.274 3.877 1.00 96.00 203 PHE A CA 1
ATOM 1614 C C . PHE A 1 203 ? -12.630 1.692 4.160 1.00 96.00 203 PHE A C 1
ATOM 1616 O O . PHE A 1 203 ? -13.835 1.937 4.170 1.00 96.00 203 PHE A O 1
ATOM 1623 N N . CYS A 1 204 ? -11.707 2.632 4.373 1.00 93.88 204 CYS A N 1
ATOM 1624 C CA . CYS A 1 204 ? -12.022 4.051 4.519 1.00 93.88 204 CYS A CA 1
ATOM 1625 C C . CYS A 1 204 ? -11.329 4.884 3.437 1.00 93.88 204 CYS A C 1
ATOM 1627 O O . CYS A 1 204 ? -10.129 4.722 3.211 1.00 93.88 204 CYS A O 1
ATOM 1629 N N . GLY A 1 205 ? -12.069 5.787 2.795 1.00 91.50 205 GLY A N 1
ATOM 1630 C CA . GLY A 1 205 ? -11.571 6.6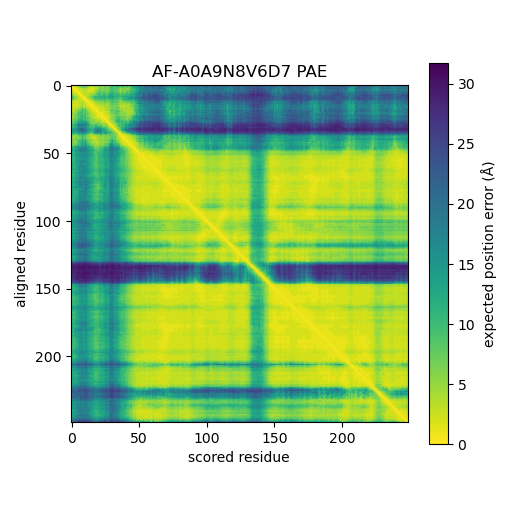27 1.704 1.00 91.50 205 GLY A CA 1
ATOM 1631 C C . GLY A 1 205 ? -12.411 7.890 1.540 1.00 91.50 205 GLY A C 1
ATOM 1632 O O . GLY A 1 205 ? -13.522 7.974 2.061 1.00 91.50 205 GLY A O 1
ATOM 1633 N N . ASP A 1 206 ? -11.875 8.896 0.859 1.00 84.75 206 ASP A N 1
ATOM 1634 C CA . ASP A 1 206 ? -12.494 10.221 0.722 1.00 84.75 206 ASP A CA 1
ATOM 1635 C C . ASP A 1 206 ? -12.803 10.616 -0.731 1.00 84.75 206 ASP A C 1
ATOM 1637 O O . ASP A 1 206 ? -13.476 11.630 -0.947 1.00 84.75 206 ASP A O 1
ATOM 1641 N N . GLY A 1 207 ? -12.349 9.833 -1.717 1.00 79.31 207 GLY A N 1
ATOM 1642 C CA . GLY A 1 207 ? -12.410 10.187 -3.135 1.00 79.31 207 GLY A CA 1
ATOM 1643 C C . GLY A 1 207 ? -13.130 9.175 -4.029 1.00 79.31 207 GLY A C 1
ATOM 1644 O O . GLY A 1 207 ? -13.320 8.011 -3.687 1.00 79.31 207 GLY A O 1
ATOM 1645 N N . ALA A 1 208 ? -13.469 9.613 -5.247 1.00 80.31 208 ALA A N 1
ATOM 1646 C CA . ALA A 1 208 ? -14.110 8.774 -6.268 1.00 80.31 208 ALA A CA 1
ATOM 1647 C C . ALA A 1 208 ? -13.273 7.536 -6.657 1.00 80.31 208 ALA A C 1
ATOM 1649 O O . ALA A 1 208 ? -13.813 6.505 -7.051 1.00 80.31 208 ALA A O 1
ATOM 1650 N N . ASN A 1 209 ? -11.949 7.619 -6.488 1.00 86.12 209 ASN A N 1
ATOM 1651 C CA . ASN A 1 209 ? -11.016 6.516 -6.732 1.00 86.12 209 ASN A CA 1
ATOM 1652 C C . ASN A 1 209 ? -11.198 5.338 -5.762 1.00 86.12 209 ASN A C 1
ATOM 1654 O O . ASN A 1 209 ? -10.675 4.259 -6.022 1.00 86.12 209 ASN A O 1
ATOM 1658 N N . ASP A 1 210 ? -11.909 5.543 -4.653 1.00 91.50 210 ASP A N 1
ATOM 1659 C CA . ASP A 1 210 ? -12.107 4.538 -3.612 1.00 91.50 210 ASP A CA 1
ATOM 1660 C C . ASP A 1 210 ? -13.489 3.878 -3.689 1.00 91.50 210 ASP A C 1
ATOM 1662 O O . ASP A 1 210 ? -13.734 2.907 -2.980 1.00 91.50 210 ASP A O 1
ATOM 1666 N N . CYS A 1 211 ? -14.388 4.342 -4.568 1.00 89.88 211 CYS A N 1
ATOM 1667 C CA . CYS A 1 211 ? -15.769 3.852 -4.663 1.00 89.88 211 CYS A CA 1
ATOM 1668 C C . CYS A 1 211 ? -15.861 2.330 -4.844 1.00 89.88 211 CYS A C 1
ATOM 1670 O O . CYS A 1 211 ? -16.694 1.681 -4.212 1.00 89.88 211 CYS A O 1
ATOM 1672 N N . GLY A 1 212 ? -15.004 1.756 -5.696 1.00 92.12 212 GLY A N 1
ATOM 1673 C CA . GLY A 1 212 ? -14.962 0.310 -5.918 1.00 92.12 212 GLY A CA 1
ATOM 1674 C C . GLY A 1 212 ? -14.575 -0.449 -4.649 1.00 92.12 212 GLY A C 1
ATOM 1675 O O . GLY A 1 212 ? -15.260 -1.394 -4.260 1.00 92.12 212 GLY A O 1
ATOM 1676 N N . ALA A 1 213 ? -13.517 -0.008 -3.970 1.00 95.50 213 ALA A N 1
ATOM 1677 C CA . ALA A 1 213 ? -13.026 -0.633 -2.745 1.00 95.50 213 ALA A CA 1
ATOM 1678 C C . ALA A 1 213 ? -13.997 -0.457 -1.563 1.00 95.50 213 ALA A C 1
ATOM 1680 O O . ALA A 1 213 ? -14.258 -1.415 -0.840 1.00 95.50 213 ALA A O 1
ATOM 1681 N N . LEU A 1 214 ? -14.601 0.729 -1.417 1.00 94.12 214 LEU A N 1
ATOM 1682 C CA . LEU A 1 214 ? -15.631 1.018 -0.412 1.00 94.12 214 LEU A CA 1
ATOM 1683 C C . LEU A 1 214 ? -16.836 0.084 -0.536 1.00 94.12 214 LEU A C 1
ATOM 1685 O O . LEU A 1 214 ? -17.384 -0.339 0.478 1.00 94.12 214 LEU A O 1
ATOM 1689 N N . LYS A 1 215 ? -17.237 -0.238 -1.770 1.00 92.62 215 LYS A N 1
ATOM 1690 C CA . LYS A 1 215 ? -18.372 -1.122 -2.045 1.00 92.62 215 LYS A CA 1
ATOM 1691 C C . LYS A 1 215 ? -18.042 -2.606 -1.864 1.00 92.62 215 LYS A C 1
ATOM 1693 O O . LYS A 1 215 ? -18.934 -3.371 -1.515 1.00 92.62 215 LYS A O 1
ATOM 1698 N N . ALA A 1 216 ? -16.805 -3.014 -2.151 1.00 95.12 216 ALA A N 1
ATOM 1699 C CA . ALA A 1 216 ? -16.361 -4.401 -1.982 1.00 95.12 216 ALA A CA 1
ATOM 1700 C C . ALA A 1 216 ? -16.101 -4.770 -0.520 1.00 95.12 216 ALA A C 1
ATOM 1702 O O . ALA A 1 216 ? -16.290 -5.919 -0.131 1.00 95.12 216 ALA A O 1
ATOM 1703 N N . ALA A 1 217 ? -15.663 -3.801 0.283 1.00 96.50 217 ALA A N 1
ATOM 1704 C CA . ALA A 1 217 ? -15.357 -4.015 1.686 1.00 96.50 217 ALA A CA 1
ATOM 1705 C C . ALA A 1 217 ? -16.588 -4.495 2.466 1.00 96.50 217 ALA A C 1
ATOM 1707 O O . ALA A 1 217 ? -17.705 -4.032 2.232 1.00 96.50 217 ALA A O 1
ATOM 1708 N N . ASP A 1 218 ? -16.365 -5.359 3.459 1.00 95.38 218 ASP A N 1
ATOM 1709 C CA . ASP A 1 218 ? -17.408 -5.776 4.402 1.00 95.38 218 ASP A CA 1
ATOM 1710 C C . ASP A 1 218 ? -17.993 -4.560 5.135 1.00 95.38 218 ASP A C 1
ATOM 1712 O O . ASP A 1 218 ? -19.187 -4.506 5.439 1.00 95.38 218 ASP A O 1
ATOM 1716 N N . VAL A 1 219 ? -17.142 -3.557 5.386 1.00 93.88 219 VAL A N 1
ATOM 1717 C CA . VAL A 1 219 ? -17.527 -2.258 5.941 1.00 93.88 219 VAL A CA 1
ATOM 1718 C C . VAL A 1 219 ? -16.838 -1.127 5.174 1.00 93.88 219 VAL A C 1
ATOM 1720 O O . VAL A 1 219 ? -15.654 -0.851 5.374 1.00 93.88 219 VAL A O 1
ATOM 1723 N N . GLY A 1 220 ? -17.589 -0.437 4.315 1.00 93.12 220 GLY A N 1
ATOM 1724 C CA . GLY A 1 220 ? -17.142 0.784 3.636 1.00 93.12 220 GLY A CA 1
ATOM 1725 C C . GLY A 1 220 ? -17.440 2.058 4.438 1.00 93.12 220 GLY A C 1
ATOM 1726 O O . GLY A 1 220 ? -18.566 2.264 4.895 1.00 93.12 220 GLY A O 1
ATOM 1727 N N . LEU A 1 221 ? -16.446 2.937 4.576 1.00 92.31 221 LEU A N 1
ATOM 1728 C CA . LEU A 1 221 ? -16.523 4.207 5.306 1.00 92.31 221 LEU A CA 1
ATOM 1729 C C . LEU A 1 221 ? -16.073 5.376 4.418 1.00 92.31 221 LEU A C 1
ATOM 1731 O O . LEU A 1 221 ? -14.878 5.566 4.190 1.00 92.31 221 LEU A O 1
ATOM 1735 N N . SER A 1 222 ? -17.019 6.186 3.941 1.00 91.56 222 SER A N 1
ATOM 1736 C CA . SER A 1 222 ? -16.692 7.429 3.234 1.00 91.56 222 SER A CA 1
ATOM 1737 C C . SER A 1 222 ? -16.324 8.528 4.232 1.00 91.56 222 SER A C 1
ATOM 1739 O O . SER A 1 222 ? -17.068 8.783 5.179 1.00 91.56 222 SER A O 1
ATOM 1741 N N . LEU A 1 223 ? -15.198 9.208 4.017 1.00 88.12 223 LEU A N 1
ATOM 1742 C CA . LEU A 1 223 ? -14.740 10.339 4.839 1.00 88.12 223 LEU A CA 1
ATOM 1743 C C . LEU A 1 223 ? -15.213 11.702 4.310 1.00 88.12 223 LEU A C 1
ATOM 1745 O O . LEU A 1 223 ? -14.843 12.743 4.852 1.00 88.12 223 LEU A O 1
ATOM 1749 N N . SER A 1 224 ? -15.990 11.717 3.227 1.00 80.31 224 SER A N 1
ATOM 1750 C CA . SER A 1 224 ? -16.537 12.940 2.648 1.00 80.31 224 SER A CA 1
ATOM 1751 C C . SER A 1 224 ? -17.961 12.726 2.120 1.00 80.31 224 SER A C 1
ATOM 1753 O O . SER A 1 224 ? -18.325 11.628 1.691 1.00 80.31 224 SER A O 1
ATOM 1755 N N . ASP A 1 225 ? -18.755 13.802 2.101 1.00 67.94 225 ASP A N 1
ATOM 1756 C CA . ASP A 1 225 ? -20.085 13.850 1.462 1.00 67.94 225 ASP A CA 1
ATOM 1757 C C . ASP A 1 225 ? -19.995 13.893 -0.085 1.00 67.94 225 ASP A C 1
ATOM 1759 O O . ASP A 1 225 ? -20.995 14.103 -0.771 1.00 67.94 225 ASP A O 1
ATOM 1763 N N . ALA A 1 226 ? -18.796 13.734 -0.661 1.00 65.75 226 ALA A N 1
ATOM 1764 C CA . ALA A 1 226 ? -18.583 13.722 -2.108 1.00 65.75 226 ALA A CA 1
ATOM 1765 C C . ALA A 1 226 ? -19.107 12.419 -2.753 1.00 65.75 226 ALA A C 1
ATOM 1767 O O . ALA A 1 226 ? -19.748 11.597 -2.098 1.00 65.75 226 ALA A O 1
ATOM 1768 N N . GLU A 1 227 ? -18.827 12.205 -4.046 1.00 60.56 227 GLU A N 1
ATOM 1769 C CA . GLU A 1 227 ? -19.318 11.058 -4.841 1.00 60.56 2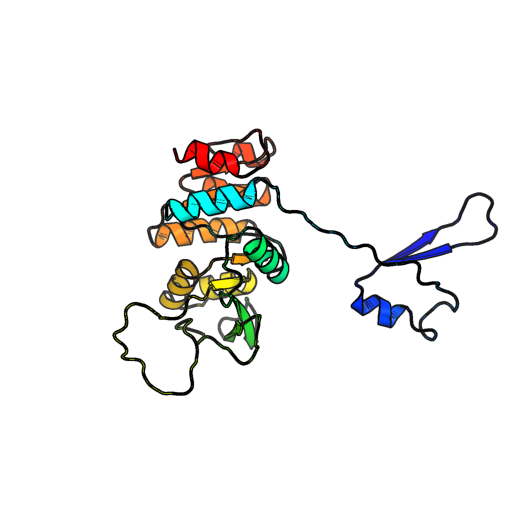27 GLU A CA 1
ATOM 1770 C C . GLU A 1 227 ? -19.090 9.679 -4.183 1.00 60.56 227 GLU A C 1
ATOM 1772 O O . GLU A 1 227 ? -19.880 8.760 -4.396 1.00 60.56 227 GLU A O 1
ATOM 1777 N N . ALA A 1 228 ? -18.071 9.548 -3.325 1.00 60.34 228 ALA A N 1
ATOM 1778 C CA . ALA A 1 228 ? -17.781 8.338 -2.553 1.00 60.34 228 ALA A CA 1
ATOM 1779 C C . ALA A 1 228 ? -18.893 7.930 -1.562 1.00 60.34 228 ALA A C 1
ATOM 1781 O O . ALA A 1 228 ? -19.055 6.743 -1.274 1.00 60.34 228 ALA A O 1
ATOM 1782 N N . SER A 1 229 ? -19.710 8.879 -1.090 1.00 63.00 229 SER A N 1
ATOM 1783 C CA . SER A 1 229 ? -20.819 8.625 -0.152 1.00 63.00 229 SER A CA 1
ATOM 1784 C C . SER A 1 229 ? -21.912 7.712 -0.720 1.00 63.00 229 SER A C 1
ATOM 1786 O O . SER A 1 229 ? -22.570 7.000 0.032 1.00 63.00 229 SER A O 1
ATOM 1788 N N . VAL A 1 230 ? -22.082 7.669 -2.048 1.00 71.69 230 VAL A N 1
ATOM 1789 C CA . VAL A 1 230 ? -23.067 6.787 -2.705 1.00 71.69 230 VAL A CA 1
ATOM 1790 C C . VAL A 1 230 ? -22.640 5.317 -2.632 1.00 71.69 230 VAL A C 1
ATOM 1792 O O . VAL A 1 230 ? -23.480 4.419 -2.693 1.00 71.69 230 VAL A O 1
ATOM 1795 N N . ALA A 1 231 ? -21.336 5.061 -2.517 1.00 73.69 231 ALA A N 1
ATOM 1796 C CA . ALA A 1 231 ? -20.773 3.717 -2.538 1.00 73.69 231 ALA A CA 1
ATOM 1797 C C . ALA A 1 231 ? -20.640 3.089 -1.141 1.00 73.69 231 ALA A C 1
ATOM 1799 O O . ALA A 1 231 ? -20.620 1.864 -1.039 1.00 73.69 231 ALA A O 1
ATOM 1800 N N . ALA A 1 232 ? -20.548 3.902 -0.083 1.00 80.88 232 ALA A N 1
ATOM 1801 C CA . ALA A 1 232 ? -20.272 3.436 1.272 1.00 80.88 232 ALA A CA 1
ATOM 1802 C C . ALA A 1 232 ? -21.542 3.377 2.146 1.00 80.88 232 ALA A C 1
ATOM 1804 O O . ALA A 1 232 ? -22.322 4.330 2.156 1.00 80.88 232 ALA A O 1
ATOM 1805 N N . PRO A 1 233 ? -21.742 2.313 2.950 1.00 82.75 233 PRO A N 1
ATOM 1806 C CA . PRO A 1 233 ? -22.860 2.231 3.895 1.00 82.75 233 PRO A CA 1
ATOM 1807 C C . PRO A 1 233 ? -22.796 3.289 5.008 1.00 82.75 233 PRO A C 1
ATOM 1809 O O . PRO A 1 233 ? -23.826 3.637 5.586 1.00 82.75 233 PRO A O 1
ATOM 1812 N N . PHE A 1 234 ? -21.605 3.817 5.299 1.00 87.00 234 PHE A N 1
ATOM 1813 C CA . PHE A 1 234 ? -21.380 4.849 6.305 1.00 87.00 234 PHE A CA 1
ATOM 1814 C C . PHE A 1 234 ? -20.665 6.053 5.687 1.00 87.00 234 PHE A C 1
ATOM 1816 O O . PHE A 1 234 ? -19.713 5.895 4.924 1.00 87.00 234 PHE A O 1
ATOM 1823 N N . THR A 1 235 ? -21.100 7.261 6.050 1.00 87.38 235 THR A N 1
ATOM 1824 C CA . THR A 1 235 ? -20.471 8.520 5.626 1.00 87.38 235 THR A CA 1
ATOM 1825 C C . THR A 1 235 ? -20.193 9.399 6.842 1.00 87.38 235 THR A C 1
ATOM 1827 O O . THR A 1 235 ? -21.096 9.693 7.628 1.00 87.38 235 THR A O 1
ATOM 1830 N N . SER A 1 236 ? -18.935 9.805 7.003 1.00 87.12 236 SER A N 1
ATOM 1831 C CA . SER A 1 236 ? -18.484 10.748 8.022 1.00 87.12 236 SER A CA 1
ATOM 1832 C C . SER A 1 236 ? -18.590 12.183 7.513 1.00 87.12 236 SER A C 1
ATOM 1834 O O . SER A 1 236 ? -18.242 12.480 6.373 1.00 87.12 236 SER A O 1
ATOM 1836 N N . ARG A 1 237 ? -19.008 13.099 8.395 1.00 84.31 237 ARG A N 1
ATOM 1837 C CA . ARG A 1 237 ? -18.967 14.552 8.138 1.00 84.31 237 ARG A CA 1
ATOM 1838 C C . ARG A 1 237 ? -17.606 15.173 8.447 1.00 84.31 237 ARG A C 1
ATOM 1840 O O . ARG A 1 237 ? -17.333 16.297 8.033 1.00 84.31 237 ARG A O 1
ATOM 1847 N N . ASN A 1 238 ? -16.770 14.452 9.189 1.00 84.25 238 ASN A N 1
ATOM 1848 C CA . ASN A 1 238 ? -15.408 14.855 9.489 1.00 84.25 238 ASN A CA 1
ATOM 1849 C C . ASN A 1 238 ? -14.475 14.148 8.513 1.00 84.25 238 ASN A C 1
ATOM 1851 O O . ASN A 1 238 ? -14.539 12.927 8.373 1.00 84.25 238 ASN A O 1
ATOM 1855 N N . MET A 1 239 ? -13.576 14.901 7.882 1.00 83.56 239 MET A N 1
ATOM 1856 C CA . MET A 1 239 ? -12.633 14.340 6.910 1.00 83.56 239 MET A CA 1
ATOM 1857 C C . MET A 1 239 ? -11.452 13.598 7.560 1.00 83.56 239 MET A C 1
ATOM 1859 O O . MET A 1 239 ? -10.410 13.436 6.933 1.00 83.56 239 MET A O 1
ATOM 1863 N N . ASP A 1 240 ? -11.551 13.190 8.819 1.00 88.19 240 ASP A N 1
ATOM 1864 C CA . ASP A 1 240 ? -10.531 12.407 9.514 1.00 88.19 240 ASP A CA 1
ATOM 1865 C C . ASP A 1 240 ? -10.978 10.952 9.717 1.00 88.19 240 ASP A C 1
ATOM 1867 O O . ASP A 1 240 ? -12.150 10.600 9.588 1.00 88.19 240 ASP A O 1
ATOM 1871 N N . ILE A 1 241 ? -10.015 10.090 10.039 1.00 91.25 241 ILE A N 1
ATOM 1872 C CA . ILE A 1 241 ? -10.252 8.654 10.229 1.00 91.25 241 ILE A CA 1
ATOM 1873 C C . ILE A 1 241 ? -10.813 8.304 11.618 1.00 91.25 241 ILE A C 1
ATOM 1875 O O . ILE A 1 241 ? -10.967 7.126 11.934 1.00 91.25 241 ILE A O 1
ATOM 1879 N N . GLY A 1 242 ? -11.131 9.287 12.465 1.00 91.31 242 GLY A N 1
ATOM 1880 C CA . GLY A 1 242 ? -11.681 9.068 13.804 1.00 91.31 242 GLY A CA 1
ATOM 1881 C C . GLY A 1 242 ? -13.017 8.326 13.785 1.00 91.31 242 GLY A C 1
ATOM 1882 O O . GLY A 1 242 ? -13.261 7.483 14.650 1.00 91.31 242 GLY A O 1
ATOM 1883 N N . CYS A 1 243 ? -13.823 8.545 12.743 1.00 89.25 243 CYS A N 1
ATOM 1884 C CA . CYS A 1 243 ? -15.087 7.840 12.518 1.00 89.25 243 CYS A CA 1
ATOM 1885 C C . CYS A 1 243 ? -14.935 6.308 12.454 1.00 89.25 243 CYS A C 1
ATOM 1887 O O . CYS A 1 243 ? -15.856 5.586 12.830 1.00 89.25 243 CYS A O 1
ATOM 1889 N N . VAL A 1 244 ? -13.762 5.793 12.063 1.00 92.25 244 VAL A N 1
ATOM 1890 C CA . VAL A 1 244 ? -13.479 4.348 12.041 1.00 92.25 244 VAL A CA 1
ATOM 1891 C C . VAL A 1 244 ? -13.617 3.750 13.443 1.00 92.25 244 VAL A C 1
ATOM 1893 O O . VAL A 1 244 ? -14.174 2.668 13.606 1.00 92.25 244 VAL A O 1
ATOM 1896 N N . ILE A 1 245 ? -13.166 4.464 14.479 1.00 92.06 245 ILE A N 1
ATOM 1897 C CA . ILE A 1 245 ? -13.293 4.006 15.870 1.00 92.06 245 ILE A CA 1
ATOM 1898 C C . ILE A 1 245 ? -14.756 4.000 16.310 1.00 92.06 245 ILE A C 1
ATOM 1900 O O . ILE A 1 245 ? -15.157 3.126 17.073 1.00 92.06 245 ILE A O 1
ATOM 1904 N N . GLU A 1 246 ? -15.540 4.982 15.874 1.00 88.56 246 GLU A N 1
ATOM 1905 C CA . GLU A 1 246 ? -16.951 5.092 16.249 1.00 88.56 246 GLU A CA 1
ATOM 1906 C C . GLU A 1 246 ? -17.790 3.959 15.663 1.00 88.56 246 GLU A C 1
ATOM 1908 O O . GLU A 1 246 ? -18.671 3.459 16.349 1.00 88.56 246 GLU A O 1
ATOM 1913 N N . VAL A 1 247 ? -17.486 3.529 14.437 1.00 86.19 247 VAL A N 1
ATOM 1914 C CA . VAL A 1 247 ? -18.224 2.455 13.753 1.00 86.19 247 VAL A CA 1
ATOM 1915 C C . VAL A 1 247 ? -17.848 1.062 14.262 1.00 86.19 247 VAL A C 1
ATOM 1917 O O . VAL A 1 247 ? -18.673 0.156 14.218 1.00 86.19 247 VAL A O 1
ATOM 1920 N N . ILE A 1 248 ? -16.618 0.875 14.752 1.00 85.25 248 ILE A N 1
ATOM 1921 C CA . ILE A 1 248 ? -16.150 -0.421 15.274 1.00 85.25 248 ILE A CA 1
ATOM 1922 C C . ILE A 1 248 ? -16.605 -0.672 16.726 1.00 85.25 248 ILE A C 1
ATOM 1924 O O . ILE A 1 248 ? -16.652 -1.827 17.151 1.00 85.25 248 ILE A O 1
ATOM 1928 N N . LYS A 1 249 ? -16.891 0.385 17.498 1.00 75.81 249 LYS A N 1
ATOM 1929 C CA . LYS A 1 249 ? -17.358 0.294 18.895 1.00 75.81 249 LYS A CA 1
ATOM 1930 C C . LYS A 1 249 ? -18.769 -0.274 19.009 1.00 75.81 249 LYS A C 1
ATOM 1932 O O . LYS A 1 249 ? -18.967 -1.053 19.969 1.00 75.81 249 LYS A O 1
#

Sequence (249 aa):
MSVLVKRLRSPTIEVYVKGAPEIMRDICRAESLEQDLEFLGIIIFENKLKPETPPVIETLKRAKIRQIMCTGDNVLTAISVSRECGLISKNTKAYIPQFVKGSSVNPRSSIVWESLDNSNDLLDSQSLKPIRSSENYSEFSLVDPFEYDLAVTGDVFRWIVDYGDEMTLYRMLIKGQIFARMSPDEKHELVEKLQEIGYCVGFCGDGANDCGALKAADVGLSLSDAEASVAAPFTSRNMDIGCVIEVIK

Secondary structure (DSSP, 8-state):
-EEEEE-TT-SSEEEEE---HHHHHHHS-TTTSSS------------PPPTTHHHHHHHHHHTT----EE-SS-HHHHHHHHHHTTSS-TTSEEEEEEEEES-TT-TT-EEEEEESS-TT-EE-TTT--B---S----TT-SS-SS-EEEEEEHHHHHHHHHHS-HHHHHHHHHHEEEEES--HHHHHHHHHHHHHTT---EEEE-SGGGHHHHHHSSEEEESSSSGGGGT-SEE-SSSSTTHHHHHH-

Foldseek 3Di:
DKDWDDDVPDPDIDIDDDDDPVVCVVCPDCVNDPNDDDDDDDDDDDPDDDPVQLVVLVVCVVVVHQAAAEELADLVVVVVVCCVSVNDPPPAWEWEKDWPDDWLVDLPIFIWTATPVDRVFTADRQQRHTDDDDDDDDPPPPDPPGHHAYAYEQRVLSSCVVRNDPNSNVVCLVRHRHYYSHFLVNLLVSQVSNVVVPDQDEDEDADPSPLNNLQNHPAREHLDPPPSVVRGPYYHPHNDPVVVVVVVD

Radius of gyration: 22.52 Å; Cα contacts (8 Å, |Δi|>4): 387; chains: 1; bounding box: 49×74×42 Å

Nearest PDB structures (foldseek):
  7op1-assembly1_A  TM=8.641E-01  e=2.122E-20  Thermochaetoides thermophila DSM 1495
  7op5-assembly1_A  TM=8.291E-01  e=7.587E-20  Thermochaetoides thermophila DSM 1495
  7op3-assembly1_A  TM=8.461E-01  e=2.007E-18  Thermochaetoides thermophila DSM 1495
  7op8-assembly1_A  TM=7.830E-01  e=3.069E-18  Thermochaetoides thermophila DSM 1495
  7vpl-assembly1_A  TM=8.049E-01  e=2.746E-14  Homo sapiens

pLDDT: mean 85.13, std 13.88, range [44.5, 98.5]

Mean predicted aligned error: 9.31 Å

Organism: NCBI:txid1213867

Solvent-accessible surface area (backbone atoms only — not comparable to full-atom values): 14612 Å² total; per-residue (Å²): 94,74,50,81,44,74,52,90,95,50,97,58,74,48,79,48,75,53,71,58,76,76,58,43,63,65,51,70,30,82,86,68,38,89,79,73,84,80,91,86,82,85,86,86,87,77,89,75,78,60,86,61,46,35,64,42,48,50,52,39,49,76,69,69,49,86,78,67,50,79,37,64,49,58,55,69,59,52,51,52,52,29,40,72,39,56,76,39,58,84,86,46,51,44,30,36,69,44,68,79,38,76,47,59,89,42,81,85,36,42,58,42,29,30,28,80,91,42,78,85,47,34,30,37,75,59,78,67,42,76,67,68,89,83,85,90,74,69,94,78,59,92,61,74,93,66,74,60,38,31,40,40,42,32,57,57,50,52,25,34,70,75,60,44,55,71,66,35,44,51,50,47,67,72,43,43,39,32,36,14,47,34,50,43,67,54,46,21,50,51,45,54,56,44,40,75,76,68,45,87,42,74,32,76,42,60,43,70,62,34,28,56,22,20,52,66,22,84,43,16,34,12,26,26,89,48,79,19,31,81,39,18,92,36,67,34,92,52,80,55,69,60,57,56,58,66,75,73,106